Protein AF-A0A8J5H9A6-F1 (afdb_monomer)

InterPro domains:
  IPR001623 DnaJ domain [PF00226] (252-278)
  IPR001623 DnaJ domain [PR00625] (248-266)
  IPR001623 DnaJ domain [PR00625] (266-281)
  IPR001623 DnaJ domain [PR00625] (302-322)
  IPR001623 DnaJ domain [PS50076] (246-322)
  IPR001623 DnaJ domain [SM00271] (245-322)
  IPR001623 DnaJ domain [cd06257] (252-317)
  IPR011990 Tetratricopeptide-like helical domain superfamily [G3DSA:1.25.40.10] (180-254)
  IPR011990 Tetratricopeptide-like helical domain superfamily [SSF48452] (180-271)
  IPR036869 Chaperone J-domain superfamily [G3DSA:1.10.287.110] (255-323)
  IPR036869 Chaperone J-domain superfamily [SSF46565] (254-322)

Secondary structure (DSSP, 8-state):
-HHHHHHHHHHHHHHHHHHHHHHHHHHHHHHHHHHHHHHHHHHT-HHHHHHHHHHHHHHHHH-TT-HHHHHHHHHHHTTT-HHHHHHHHHHHHHHHHHHHHHTT---S--TT-HHHHHHHHHHHHHHHHHHHHHHHHTT-HHHHHHHHHHHHHHHHHHTTS----HHHHHHHHHHHHHHHHHHHHHHHHHTT-HHHHHHHHHHHHHS----HHHHHHHHHHHHHHHHHTT-HHHHHHHHHHHHHH-TT-STT--TTS-HHHHHHHHHHHHTTT--TTSSTT----TTHHHHHHHHHHHHHHHHHHHHHHHHHHHHHHH-S--------

Sequence (328 aa):
MTACSQNMMGIWMKKILTQSSDGLQKAQQVADRMSQAEELLLKRTCDGLTKVLQLISESLIISAHSEKLMAMKDEALMLQRYEEVINFSEQTMGHAEVNALSSGVNLQPNKEDNSVNLQFFLLYRWRWLLKARANFYLGRLDQAFELLKKLEQGKSIVDKDSSNSDSSTSLYASICELLRLKAAGNQAFKEERHLDAIKHYSAVLAFNIESRPFAAICLCNHAAAYQAVGQITDAIADCSVAIALDATYPKGIESSSSVADIKKAYRKAALRHHPDKAVQILVRSENLDKLRREVAEEVHRDADRLLKMIGEAYSVLLGPSRNKPTKL

Radius of gyration: 28.79 Å; Cα contacts (8 Å, |Δi|>4): 271; chains: 1; bounding box: 78×65×101 Å

Solvent-accessible surface area (backbone atoms only — not comparable to full-atom values): 18142 Å² total; per-residue (Å²): 122,66,72,63,54,52,54,53,50,52,54,50,52,54,50,50,54,52,51,53,51,54,51,50,52,51,51,51,55,37,51,55,39,49,56,54,34,54,59,36,58,75,65,71,40,75,76,42,46,60,53,32,52,48,45,43,53,61,35,35,73,77,44,76,81,42,64,69,55,53,50,53,44,40,61,57,29,63,74,83,39,38,71,56,33,43,54,50,42,53,53,53,49,54,52,51,54,53,54,34,49,74,69,72,40,76,68,71,82,54,99,82,45,69,66,52,43,47,55,44,46,65,71,45,47,64,50,42,52,49,40,18,54,29,26,33,55,68,36,39,49,71,63,15,48,58,38,44,52,55,51,57,63,52,42,76,80,65,72,85,79,78,96,83,59,60,71,64,54,52,50,45,55,50,51,52,50,45,52,50,29,48,50,52,13,42,51,26,44,62,70,69,37,30,70,57,14,36,53,25,31,52,52,37,67,68,51,82,65,83,23,38,43,39,50,20,52,43,27,22,46,29,17,29,27,29,44,75,74,68,39,54,69,61,17,51,51,31,33,52,52,16,43,75,51,29,78,76,64,64,78,84,68,60,96,84,61,54,74,66,60,59,53,56,57,48,58,64,55,49,74,74,72,63,79,71,82,68,72,81,75,82,79,88,61,91,80,48,60,60,57,48,45,52,49,48,50,46,53,49,53,48,52,54,51,45,55,49,38,32,53,52,30,45,52,65,50,62,48,101,73,79,92,77,80,89,77,129

pLDDT: mean 71.29, std 17.26, range [33.28, 97.5]

Foldseek 3Di:
DVVVVVVVVVVVVVVVVVVVVVLVVLVVLLVVLLVQLVVLLVVLDPVSLVVSLVSLVVSCVSVVLDPSSLLSNLSSCLSPNLVVLLVSLVVNLVVVCVVCVVVVHNLDDDPPDLPSLLVNLVSSVSSLQSNLSSCLQVLVLVSSLVSLVVNVVSVVSVPPDDDPCPPSVVVNVLSVLLVVLCVQLLVCVLVVVLVSNLVSLVVNLVSPRPRLQNNLLSLLLNLLSCVSVVNNVSSLVSNVSSCVSPVCPLPPPDPPDDPVVVVVVLVVVCVVDPPPVPVPPDDDDPPVVVVCVVVVVVVVVSVSSSVSSNVVSSDVSNDPDDDDDDDD

Structure (mmCIF, N/CA/C/O backbone):
data_AF-A0A8J5H9A6-F1
#
_entry.id   AF-A0A8J5H9A6-F1
#
loop_
_atom_site.group_PDB
_atom_site.id
_atom_site.type_symbol
_atom_site.label_atom_id
_atom_site.label_alt_id
_atom_site.label_comp_id
_atom_site.label_asym_id
_atom_site.label_entity_id
_atom_site.label_seq_id
_atom_site.pdbx_PDB_ins_code
_atom_site.Cartn_x
_atom_site.Cartn_y
_atom_site.Cartn_z
_atom_site.occupancy
_atom_site.B_iso_or_equiv
_atom_site.auth_seq_id
_atom_site.auth_comp_id
_atom_site.auth_asym_id
_atom_site.auth_atom_id
_atom_site.pdbx_PDB_model_num
ATOM 1 N N . MET A 1 1 ? 51.436 -1.942 -52.657 1.00 52.06 1 MET A N 1
ATOM 2 C CA . MET A 1 1 ? 50.734 -1.627 -51.387 1.00 52.06 1 MET A CA 1
ATOM 3 C C . MET A 1 1 ? 49.249 -1.280 -51.567 1.00 52.06 1 MET A C 1
ATOM 5 O O . MET A 1 1 ? 48.498 -1.437 -50.618 1.00 52.06 1 MET A O 1
ATOM 9 N N . THR A 1 2 ? 48.790 -0.892 -52.761 1.00 56.97 2 THR A N 1
ATOM 10 C CA . THR A 1 2 ? 47.407 -0.445 -53.041 1.00 56.97 2 THR A CA 1
ATOM 11 C C . THR A 1 2 ? 46.353 -1.563 -53.122 1.00 56.97 2 THR A C 1
ATOM 13 O O . THR A 1 2 ? 45.240 -1.384 -52.642 1.00 56.97 2 THR A O 1
ATOM 16 N N . ALA A 1 3 ? 46.693 -2.749 -53.641 1.00 54.53 3 ALA A N 1
ATOM 17 C CA . ALA A 1 3 ? 45.738 -3.865 -53.753 1.00 54.53 3 ALA A CA 1
ATOM 18 C C . ALA A 1 3 ? 45.345 -4.486 -52.392 1.00 54.53 3 ALA A C 1
ATOM 20 O O . ALA A 1 3 ? 44.210 -4.917 -52.199 1.00 54.53 3 ALA A O 1
ATOM 21 N N . CYS A 1 4 ? 46.266 -4.491 -51.420 1.00 53.22 4 CYS A N 1
ATOM 22 C CA . CYS A 1 4 ? 46.003 -4.996 -50.069 1.00 53.22 4 CYS A CA 1
ATOM 23 C C . CYS A 1 4 ? 45.068 -4.053 -49.285 1.00 53.22 4 CYS A C 1
ATOM 25 O O . CYS A 1 4 ? 44.155 -4.519 -48.605 1.00 53.22 4 CYS A O 1
ATOM 27 N N . SER A 1 5 ? 45.220 -2.729 -49.445 1.00 54.75 5 SER A N 1
ATOM 28 C CA . SER A 1 5 ? 44.338 -1.756 -48.784 1.00 54.75 5 SER A CA 1
ATOM 29 C C . SER A 1 5 ? 42.933 -1.720 -49.397 1.00 54.75 5 SER A C 1
ATOM 31 O O . SER A 1 5 ? 41.964 -1.567 -48.660 1.00 54.75 5 SER A O 1
ATOM 33 N N . GLN A 1 6 ? 42.792 -1.924 -50.714 1.00 57.66 6 GLN A N 1
ATOM 34 C CA . GLN A 1 6 ? 41.484 -2.023 -51.380 1.00 57.66 6 GLN A CA 1
ATOM 35 C C . GLN A 1 6 ? 40.699 -3.273 -50.952 1.00 57.66 6 GLN A C 1
ATOM 37 O O . GLN A 1 6 ? 39.501 -3.183 -50.688 1.00 57.66 6 GLN A O 1
ATOM 42 N N . ASN A 1 7 ? 41.369 -4.422 -50.804 1.00 65.62 7 ASN A N 1
ATOM 43 C CA . ASN A 1 7 ? 40.734 -5.652 -50.320 1.00 65.62 7 ASN A CA 1
ATOM 44 C C . ASN A 1 7 ? 40.297 -5.524 -48.845 1.00 65.62 7 ASN A C 1
ATOM 46 O O . ASN A 1 7 ? 39.184 -5.892 -48.474 1.00 65.62 7 ASN A O 1
ATOM 50 N N . MET A 1 8 ? 41.138 -4.906 -48.009 1.00 63.09 8 MET A N 1
ATOM 51 C CA . MET A 1 8 ? 40.823 -4.650 -46.601 1.00 63.09 8 MET A CA 1
ATOM 52 C C . MET A 1 8 ? 39.640 -3.678 -46.442 1.00 63.09 8 MET A C 1
ATOM 54 O O . MET A 1 8 ? 38.767 -3.913 -45.608 1.00 63.09 8 MET A O 1
ATOM 58 N N . MET A 1 9 ? 39.554 -2.646 -47.289 1.00 73.44 9 MET A N 1
ATOM 59 C CA . MET A 1 9 ? 38.443 -1.687 -47.315 1.00 73.44 9 MET A CA 1
ATOM 60 C C . MET A 1 9 ? 37.125 -2.331 -47.789 1.00 73.44 9 MET A C 1
ATOM 62 O O . MET A 1 9 ? 36.077 -2.074 -47.199 1.00 73.44 9 MET A O 1
ATOM 66 N N . GLY A 1 10 ? 37.171 -3.235 -48.777 1.00 75.50 10 GLY A N 1
ATOM 67 C CA . GLY A 1 10 ? 36.005 -4.006 -49.231 1.00 75.50 10 GLY A CA 1
ATOM 68 C C . GLY A 1 10 ? 35.456 -4.974 -48.173 1.00 75.50 10 GLY A C 1
ATOM 69 O O . GLY A 1 10 ? 34.241 -5.067 -47.983 1.00 75.50 10 GLY A O 1
ATOM 70 N N . ILE A 1 11 ? 36.336 -5.645 -47.420 1.00 79.31 11 ILE A N 1
ATOM 71 C CA . ILE A 1 11 ? 35.948 -6.490 -46.276 1.00 79.31 11 ILE A CA 1
ATOM 72 C C . ILE A 1 11 ? 35.304 -5.641 -45.171 1.00 79.31 11 ILE A C 1
ATOM 74 O O . ILE A 1 11 ? 34.284 -6.034 -44.600 1.00 79.31 11 ILE A O 1
ATOM 78 N N . TRP A 1 12 ? 35.863 -4.460 -44.894 1.00 76.19 12 TRP A N 1
ATOM 79 C CA . TRP A 1 12 ? 35.334 -3.533 -43.893 1.00 76.19 12 TRP A CA 1
ATOM 80 C C . TRP A 1 12 ? 33.946 -3.003 -44.274 1.00 76.19 12 TRP A C 1
ATOM 82 O O . TRP A 1 12 ? 33.028 -3.058 -43.460 1.00 76.19 12 TRP A O 1
ATOM 92 N N . MET A 1 13 ? 33.752 -2.589 -45.531 1.00 77.81 13 MET A N 1
ATOM 93 C CA . MET A 1 13 ? 32.444 -2.164 -46.047 1.00 77.81 13 MET A CA 1
ATOM 94 C C . MET A 1 13 ? 31.399 -3.279 -45.977 1.00 77.81 13 MET A C 1
ATOM 96 O O . MET A 1 13 ? 30.278 -3.036 -45.535 1.00 77.81 13 MET A O 1
ATOM 100 N N . LYS A 1 14 ? 31.757 -4.517 -46.344 1.00 78.50 14 LYS A N 1
ATOM 101 C CA . LYS A 1 14 ? 30.840 -5.663 -46.241 1.00 78.50 14 LYS A CA 1
ATOM 102 C C . LYS A 1 14 ? 30.455 -5.953 -44.785 1.00 78.50 14 LYS A C 1
ATOM 104 O O . LYS A 1 14 ? 29.295 -6.259 -44.504 1.00 78.50 14 LYS A O 1
ATOM 109 N N . LYS A 1 15 ? 31.402 -5.815 -43.850 1.00 82.38 15 LYS A N 1
ATOM 110 C CA . LYS A 1 15 ? 31.157 -5.962 -42.408 1.00 82.38 15 LYS A CA 1
ATOM 111 C C . LYS A 1 15 ? 30.220 -4.875 -41.879 1.00 82.38 15 LYS A C 1
ATOM 113 O O . LYS A 1 15 ? 29.266 -5.221 -41.190 1.00 82.38 15 LYS A O 1
ATOM 118 N N . ILE A 1 16 ? 30.435 -3.612 -42.255 1.00 76.62 16 ILE A N 1
ATOM 119 C CA . ILE A 1 16 ? 29.537 -2.502 -41.902 1.00 76.62 16 ILE A CA 1
ATOM 120 C C . ILE A 1 16 ? 28.130 -2.767 -42.434 1.00 76.62 16 ILE A C 1
ATOM 122 O O . ILE A 1 16 ? 27.181 -2.718 -41.665 1.00 76.62 16 ILE A O 1
ATOM 126 N N . LEU A 1 17 ? 27.986 -3.114 -43.717 1.00 76.50 17 LEU A N 1
ATOM 127 C CA . LEU A 1 17 ? 26.675 -3.337 -44.334 1.00 76.50 17 LEU A CA 1
ATOM 128 C C . LEU A 1 17 ? 25.895 -4.460 -43.631 1.00 76.50 17 LEU A C 1
ATOM 130 O O . LEU A 1 17 ? 24.704 -4.329 -43.360 1.00 76.50 17 LEU A O 1
ATOM 134 N N . THR A 1 18 ? 26.592 -5.546 -43.284 1.00 79.69 18 THR A N 1
ATOM 135 C CA . THR A 1 18 ? 26.003 -6.678 -42.554 1.00 79.69 18 THR A CA 1
ATOM 136 C C . THR A 1 18 ? 25.593 -6.266 -41.136 1.00 79.69 18 THR A C 1
ATOM 138 O O . THR A 1 18 ? 24.497 -6.599 -40.696 1.00 79.69 18 THR A O 1
ATOM 141 N N . GLN A 1 19 ? 26.434 -5.496 -40.436 1.00 73.75 19 GLN A N 1
ATOM 142 C CA . GLN A 1 19 ? 26.132 -4.980 -39.096 1.00 73.75 19 GLN A CA 1
ATOM 143 C C . GLN A 1 19 ? 24.962 -3.986 -39.103 1.00 73.75 19 GLN A C 1
ATOM 145 O O . GLN A 1 19 ? 24.110 -4.040 -38.220 1.00 73.75 19 GLN A O 1
ATOM 150 N N . SER A 1 20 ? 24.875 -3.114 -40.110 1.00 69.25 20 SER A N 1
ATOM 151 C CA . SER A 1 20 ? 23.758 -2.182 -40.280 1.00 69.25 20 SER A CA 1
ATOM 152 C C . SER A 1 20 ? 22.447 -2.908 -40.589 1.00 69.25 20 SER A C 1
ATOM 154 O O . SER A 1 20 ? 21.413 -2.546 -40.034 1.00 69.25 20 SER A O 1
ATOM 156 N N . SER A 1 21 ? 22.482 -3.956 -41.419 1.00 82.81 21 SER A N 1
ATOM 157 C CA . SER A 1 21 ? 21.306 -4.784 -41.719 1.00 82.81 21 SER A CA 1
ATOM 158 C C . SER A 1 21 ? 20.801 -5.544 -40.487 1.00 82.81 21 SER A C 1
ATOM 160 O O . SER A 1 21 ? 19.598 -5.563 -40.237 1.00 82.81 21 SER A O 1
ATOM 162 N N . ASP A 1 22 ? 21.703 -6.140 -39.699 1.00 85.12 22 ASP A N 1
ATOM 163 C CA . ASP A 1 22 ? 21.363 -6.825 -38.441 1.00 85.12 22 ASP A CA 1
ATOM 164 C C . ASP A 1 22 ? 20.798 -5.842 -37.399 1.00 85.12 22 ASP A C 1
ATOM 166 O O . ASP A 1 22 ? 19.778 -6.112 -36.762 1.00 85.12 22 ASP A O 1
ATOM 170 N N . GLY A 1 23 ? 21.406 -4.658 -37.274 1.00 84.06 23 GLY A N 1
ATOM 171 C CA . GLY A 1 23 ? 20.915 -3.592 -36.399 1.00 84.06 23 GLY A CA 1
ATOM 172 C 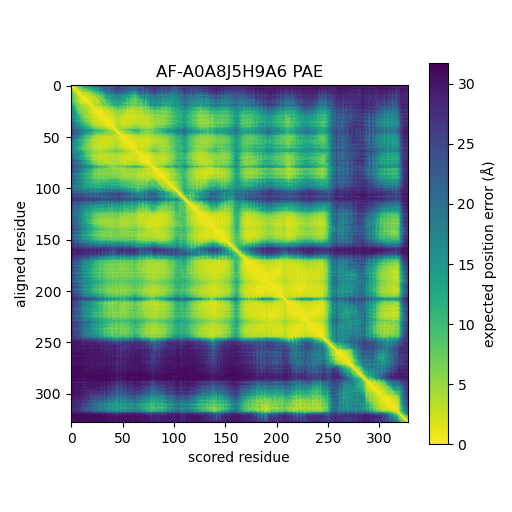C . GLY A 1 23 ? 19.509 -3.114 -36.771 1.00 84.06 23 GLY A C 1
ATOM 173 O O . GLY A 1 23 ? 18.656 -2.977 -35.893 1.00 84.06 23 GLY A O 1
ATOM 174 N N . LEU A 1 24 ? 19.238 -2.920 -38.067 1.00 85.31 24 LEU A N 1
ATOM 175 C CA . LEU A 1 24 ? 17.918 -2.518 -38.560 1.00 85.31 24 LEU A CA 1
ATOM 176 C C . LEU A 1 24 ? 16.859 -3.595 -38.293 1.00 85.31 24 LEU A C 1
ATOM 178 O O . LEU A 1 24 ? 15.769 -3.281 -37.818 1.00 85.31 24 LEU A O 1
ATOM 182 N N . GLN A 1 25 ? 17.188 -4.866 -38.539 1.00 87.75 25 GLN A N 1
ATOM 183 C CA . GLN A 1 25 ? 16.278 -5.982 -38.280 1.00 87.75 25 GLN A CA 1
ATOM 184 C C . GLN A 1 25 ? 15.921 -6.083 -36.791 1.00 87.75 25 GLN A C 1
ATOM 186 O O . GLN A 1 25 ? 14.752 -6.247 -36.445 1.00 87.75 25 GLN A O 1
ATOM 191 N N . LYS A 1 26 ? 16.908 -5.932 -35.900 1.00 87.12 26 LYS A N 1
ATOM 192 C CA . LYS A 1 26 ? 16.697 -5.908 -34.445 1.00 87.12 26 LYS A CA 1
ATOM 193 C C . LYS A 1 26 ? 15.823 -4.735 -34.004 1.00 87.12 26 LYS A C 1
ATOM 195 O O . LYS A 1 26 ? 14.933 -4.928 -33.178 1.00 87.12 26 LYS A O 1
ATOM 200 N N . ALA A 1 27 ? 16.037 -3.546 -34.566 1.00 86.00 27 ALA A N 1
ATOM 201 C CA . ALA A 1 27 ? 15.219 -2.371 -34.271 1.00 86.00 27 ALA A CA 1
ATOM 202 C C . ALA A 1 27 ? 13.754 -2.569 -34.697 1.00 86.00 27 ALA A C 1
ATOM 204 O O . ALA A 1 27 ? 12.851 -2.296 -33.906 1.00 86.00 27 ALA A O 1
ATOM 205 N N . GLN A 1 28 ? 13.518 -3.117 -35.894 1.00 88.75 28 GLN A N 1
ATOM 206 C CA . GLN A 1 28 ? 12.169 -3.447 -36.364 1.00 88.75 28 GLN A CA 1
ATOM 207 C C . GLN A 1 28 ? 11.496 -4.475 -35.448 1.00 88.75 28 GLN A C 1
ATOM 209 O O . GLN A 1 28 ? 10.358 -4.293 -35.028 1.00 88.75 28 GLN A O 1
ATOM 214 N N . GLN A 1 29 ? 12.235 -5.516 -35.058 1.00 89.56 29 GLN A N 1
ATOM 215 C CA . GLN A 1 29 ? 11.729 -6.552 -34.164 1.00 89.56 29 GLN A CA 1
ATOM 216 C C . GLN A 1 29 ? 11.322 -5.994 -32.791 1.00 89.56 29 GLN A C 1
ATOM 218 O O . GLN A 1 29 ? 10.357 -6.464 -32.191 1.00 89.56 29 GLN A O 1
ATOM 223 N N . VAL A 1 30 ? 12.062 -5.014 -32.263 1.00 90.81 30 VAL A N 1
ATOM 224 C CA . VAL A 1 30 ? 11.696 -4.314 -31.024 1.00 90.81 30 VAL A CA 1
ATOM 225 C C . VAL A 1 30 ? 10.431 -3.481 -31.231 1.00 90.81 30 VAL A C 1
ATOM 227 O O . VAL A 1 30 ? 9.522 -3.574 -30.411 1.00 90.81 30 VAL A O 1
ATOM 230 N N . ALA A 1 31 ? 10.331 -2.725 -32.327 1.00 88.31 31 ALA A N 1
ATOM 231 C CA . ALA A 1 31 ? 9.154 -1.908 -32.625 1.00 88.31 31 ALA A CA 1
ATOM 232 C C . ALA A 1 31 ? 7.869 -2.751 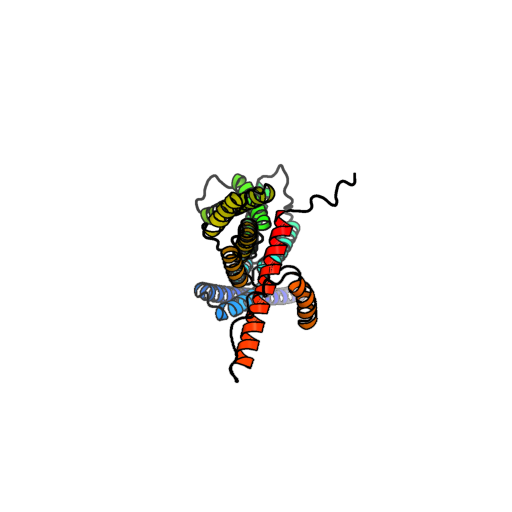-32.724 1.00 88.31 31 ALA A C 1
ATOM 234 O O . ALA A 1 31 ? 6.870 -2.423 -32.084 1.00 88.31 31 ALA A O 1
ATOM 235 N N . ASP A 1 32 ? 7.919 -3.884 -33.427 1.00 89.25 32 ASP A N 1
ATOM 236 C CA . ASP A 1 32 ? 6.769 -4.782 -33.580 1.00 89.25 32 ASP A CA 1
ATOM 237 C C . ASP A 1 32 ? 6.318 -5.358 -32.227 1.00 89.25 32 ASP A C 1
ATOM 239 O O . ASP A 1 32 ? 5.123 -5.404 -31.920 1.00 89.25 32 ASP A O 1
ATOM 243 N N . ARG A 1 33 ? 7.275 -5.759 -31.374 1.00 89.88 33 ARG A N 1
ATOM 244 C CA . ARG A 1 33 ? 6.983 -6.227 -30.009 1.00 89.88 33 ARG A CA 1
ATOM 245 C C . ARG A 1 33 ? 6.379 -5.126 -29.140 1.00 89.88 33 ARG A C 1
ATOM 247 O O . ARG A 1 33 ? 5.484 -5.417 -28.349 1.00 89.88 33 ARG A O 1
ATOM 254 N N . MET A 1 34 ? 6.844 -3.883 -29.278 1.00 87.81 34 MET A N 1
ATOM 255 C CA . MET A 1 34 ? 6.294 -2.735 -28.549 1.00 87.81 34 MET A CA 1
ATOM 256 C C . MET A 1 34 ? 4.832 -2.489 -28.922 1.00 87.81 34 MET A C 1
ATOM 258 O O . MET A 1 34 ? 4.002 -2.354 -28.028 1.00 87.81 34 MET A O 1
ATOM 262 N N . SER A 1 35 ? 4.497 -2.504 -30.215 1.00 88.50 35 SER A N 1
ATOM 263 C CA . SER A 1 35 ? 3.111 -2.344 -30.672 1.00 88.50 35 SER A CA 1
ATOM 264 C C . SER A 1 35 ? 2.198 -3.464 -30.163 1.00 88.50 35 SER A C 1
ATOM 266 O O . SER A 1 35 ? 1.087 -3.197 -29.709 1.00 88.50 35 SER A O 1
ATOM 268 N N . GLN A 1 36 ? 2.676 -4.713 -30.160 1.00 87.81 36 GLN A N 1
ATOM 269 C CA . GLN A 1 36 ? 1.924 -5.839 -29.591 1.00 87.81 36 GLN A CA 1
ATOM 270 C C . GLN A 1 36 ? 1.710 -5.694 -28.078 1.00 87.81 36 GLN A C 1
ATOM 272 O O . GLN A 1 36 ? 0.634 -6.010 -27.570 1.00 87.81 36 GLN A O 1
ATOM 277 N N . ALA A 1 37 ? 2.726 -5.227 -27.346 1.00 86.81 37 ALA A N 1
ATOM 278 C CA . ALA A 1 37 ? 2.620 -4.994 -25.910 1.00 86.81 37 ALA A CA 1
ATOM 279 C C . ALA A 1 37 ? 1.593 -3.895 -25.589 1.00 86.81 37 ALA A C 1
ATOM 281 O O . ALA A 1 37 ? 0.779 -4.072 -24.686 1.00 86.81 37 ALA A O 1
ATOM 282 N N . GLU A 1 38 ? 1.584 -2.804 -26.356 1.00 86.31 38 GLU A N 1
ATOM 283 C CA . GLU A 1 38 ? 0.641 -1.689 -26.203 1.00 86.31 38 GLU A CA 1
ATOM 284 C C . GLU A 1 38 ? -0.816 -2.136 -26.422 1.00 86.31 38 GLU A C 1
ATOM 286 O O . GLU A 1 38 ? -1.691 -1.844 -25.605 1.00 86.31 38 GLU A O 1
ATOM 291 N N . GLU A 1 39 ? -1.075 -2.949 -27.451 1.00 86.31 39 GLU A N 1
ATOM 292 C CA . GLU A 1 39 ? -2.409 -3.510 -27.702 1.00 86.31 39 GLU A CA 1
ATOM 293 C C . GLU A 1 39 ? -2.888 -4.421 -26.557 1.00 86.31 39 GLU A C 1
ATOM 295 O O . GLU A 1 39 ? -4.058 -4.402 -26.165 1.00 86.31 39 GLU A O 1
ATOM 300 N N . LEU A 1 40 ? -1.987 -5.228 -25.992 1.00 84.06 40 LEU A N 1
ATOM 301 C CA . LEU A 1 40 ? -2.305 -6.109 -24.869 1.00 84.06 40 LEU A CA 1
ATOM 302 C C . LEU A 1 40 ? -2.527 -5.331 -23.564 1.00 84.06 40 LEU A C 1
ATOM 304 O O . LEU A 1 40 ? -3.411 -5.697 -22.785 1.00 84.06 40 LEU A O 1
ATOM 308 N N . LEU A 1 41 ? -1.782 -4.245 -23.339 1.00 81.62 41 LEU A N 1
ATOM 309 C CA . LEU A 1 41 ? -1.966 -3.355 -22.188 1.00 81.62 41 LEU A CA 1
ATOM 310 C C . LEU A 1 41 ? -3.340 -2.677 -22.200 1.00 81.62 41 LEU A C 1
ATOM 312 O O . LEU A 1 41 ? -3.962 -2.549 -21.144 1.00 81.62 41 LEU A O 1
ATOM 316 N N . LEU A 1 42 ? -3.865 -2.327 -23.380 1.00 82.25 42 LEU A N 1
ATOM 317 C CA . LEU A 1 42 ? -5.226 -1.795 -23.523 1.00 82.25 42 LEU A CA 1
ATOM 318 C C . LEU A 1 42 ? -6.301 -2.804 -23.093 1.00 82.25 42 LEU A C 1
ATOM 320 O O . LEU A 1 42 ? -7.322 -2.414 -22.528 1.00 82.25 42 LEU A O 1
ATOM 324 N N . LYS A 1 43 ? -6.068 -4.103 -23.314 1.00 80.31 43 LYS A N 1
ATOM 325 C CA . LYS A 1 43 ? -7.026 -5.171 -22.978 1.00 80.31 43 LYS A CA 1
ATOM 326 C C . LYS A 1 43 ? -7.068 -5.502 -21.480 1.00 80.31 43 LYS A C 1
ATOM 328 O O . LYS A 1 43 ? -8.042 -6.099 -21.033 1.00 80.31 43 LYS A O 1
ATOM 333 N N . ARG A 1 44 ? -6.041 -5.124 -20.701 1.00 74.12 44 ARG A N 1
ATOM 334 C CA . ARG A 1 44 ? -5.939 -5.296 -19.228 1.00 74.12 44 ARG A CA 1
ATOM 335 C C . ARG A 1 44 ? -6.270 -6.702 -18.689 1.00 74.12 44 ARG A C 1
ATOM 337 O O . ARG A 1 44 ? -6.695 -6.854 -17.548 1.00 74.12 44 ARG A O 1
ATOM 344 N N . THR A 1 45 ? -6.053 -7.747 -19.484 1.00 76.25 45 THR A N 1
ATOM 345 C CA . THR A 1 45 ? -6.264 -9.147 -19.073 1.00 76.25 45 THR A CA 1
ATOM 346 C C . THR A 1 45 ? -5.044 -9.712 -18.338 1.00 76.25 45 THR A C 1
ATOM 348 O O . THR A 1 45 ? -3.919 -9.462 -18.773 1.00 76.25 45 THR A O 1
ATOM 351 N N . CYS A 1 46 ? -5.242 -10.550 -17.312 1.00 66.81 46 CYS A N 1
ATOM 352 C CA . CYS A 1 46 ? -4.145 -11.186 -16.561 1.00 66.81 46 CYS A CA 1
ATOM 353 C C . CYS A 1 46 ? -3.229 -12.062 -17.438 1.00 66.81 46 CYS A C 1
ATOM 355 O O . CYS A 1 46 ? -2.009 -11.947 -17.347 1.00 66.81 46 CYS A O 1
ATOM 357 N N . ASP A 1 47 ? -3.788 -12.870 -18.344 1.00 72.62 47 ASP A N 1
ATOM 358 C CA . ASP A 1 47 ? -2.995 -13.717 -19.255 1.00 72.62 47 ASP A CA 1
ATOM 359 C C . ASP A 1 47 ? -2.180 -12.880 -20.250 1.00 72.62 47 ASP A C 1
ATOM 361 O O . ASP A 1 47 ? -1.026 -13.185 -20.566 1.00 72.62 47 ASP A O 1
ATOM 365 N N . GLY A 1 48 ? -2.760 -11.762 -20.696 1.00 77.38 48 GLY A N 1
ATOM 366 C CA . GLY A 1 48 ? -2.072 -10.772 -21.518 1.00 77.38 48 GLY A CA 1
ATOM 367 C C . GLY A 1 48 ? -0.892 -10.126 -20.792 1.00 77.38 48 GLY A C 1
ATOM 368 O O . GLY A 1 48 ? 0.121 -9.848 -21.427 1.00 77.38 48 GLY A O 1
ATOM 369 N N . LEU A 1 49 ? -0.970 -9.950 -19.470 1.00 78.56 49 LEU A N 1
ATOM 370 C CA . LEU A 1 49 ? 0.060 -9.263 -18.695 1.00 78.56 49 LEU A CA 1
ATOM 371 C C . LEU A 1 49 ? 1.387 -10.026 -18.655 1.00 78.56 49 LEU A C 1
ATOM 373 O O . LEU A 1 49 ? 2.452 -9.443 -18.857 1.00 78.56 49 LEU A O 1
ATOM 377 N N . THR A 1 50 ? 1.337 -11.341 -18.448 1.00 83.81 50 THR A N 1
ATOM 378 C CA . THR A 1 50 ? 2.539 -12.187 -18.463 1.00 83.81 50 THR A CA 1
ATOM 379 C C . THR A 1 50 ? 3.220 -12.135 -19.829 1.00 83.81 50 THR A C 1
ATOM 381 O O . THR A 1 50 ? 4.440 -11.986 -19.919 1.00 83.81 50 THR A O 1
ATOM 384 N N . LYS A 1 51 ? 2.419 -12.165 -20.901 1.00 85.31 51 LYS A N 1
ATOM 385 C CA . LYS A 1 51 ? 2.905 -12.056 -22.278 1.00 85.31 51 LYS A CA 1
ATOM 386 C C . LYS A 1 51 ? 3.520 -10.683 -22.566 1.00 85.31 51 LYS A C 1
ATOM 388 O O . LYS A 1 51 ? 4.584 -10.618 -23.173 1.00 85.31 51 LYS A O 1
ATOM 393 N N . VAL A 1 52 ? 2.905 -9.599 -22.090 1.00 86.62 52 VAL A N 1
ATOM 394 C CA . VAL A 1 52 ? 3.450 -8.232 -22.181 1.00 86.62 52 VAL A CA 1
ATOM 395 C C . VAL A 1 52 ? 4.814 -8.144 -21.500 1.00 86.62 52 VAL A C 1
ATOM 397 O O . VAL A 1 52 ? 5.777 -7.682 -22.107 1.00 86.62 52 VAL A O 1
ATOM 400 N N . LEU A 1 53 ? 4.929 -8.635 -20.263 1.00 86.81 53 LEU A N 1
ATOM 401 C CA . LEU A 1 53 ? 6.187 -8.593 -19.514 1.00 86.81 53 LEU A CA 1
ATOM 402 C C . LEU A 1 53 ? 7.296 -9.400 -20.194 1.00 86.81 53 LEU A C 1
ATOM 404 O O . LEU A 1 53 ? 8.456 -8.972 -20.177 1.00 86.81 53 LEU A O 1
ATOM 408 N N . GLN A 1 54 ? 6.951 -10.532 -20.813 1.00 88.88 54 GLN A N 1
ATOM 409 C CA . GLN A 1 54 ? 7.885 -11.320 -21.611 1.00 88.88 54 GLN A CA 1
ATOM 410 C C . GLN A 1 54 ? 8.351 -10.546 -22.851 1.00 88.88 54 GLN A C 1
ATOM 412 O O . GLN A 1 54 ? 9.554 -10.356 -23.024 1.00 88.88 54 GLN A O 1
ATOM 417 N N . LEU A 1 55 ? 7.419 -10.037 -23.667 1.00 88.69 55 LEU A N 1
ATOM 418 C CA . LEU A 1 55 ? 7.730 -9.274 -24.883 1.00 88.69 55 LEU A CA 1
ATOM 419 C C . LEU A 1 55 ? 8.618 -8.060 -24.585 1.00 88.69 55 LEU A C 1
ATOM 421 O O . LEU A 1 55 ? 9.584 -7.797 -25.307 1.00 88.69 55 LEU A O 1
ATOM 425 N N . ILE A 1 56 ? 8.325 -7.337 -23.502 1.00 88.94 56 ILE A N 1
ATOM 426 C CA . ILE A 1 56 ? 9.115 -6.177 -23.088 1.00 88.94 56 ILE A CA 1
ATOM 427 C C . ILE A 1 56 ? 10.496 -6.605 -22.581 1.00 88.94 56 ILE A C 1
ATOM 429 O O . ILE A 1 56 ? 11.489 -5.972 -22.929 1.00 88.94 56 ILE A O 1
ATOM 433 N N . SER A 1 57 ? 10.596 -7.688 -21.804 1.00 87.94 57 SER A N 1
ATOM 434 C CA . SER A 1 57 ? 11.891 -8.161 -21.293 1.00 87.94 57 SER A CA 1
ATOM 435 C C . SER A 1 57 ? 12.806 -8.651 -22.419 1.00 87.94 57 SER A C 1
ATOM 437 O O . SER A 1 57 ? 13.982 -8.301 -22.429 1.00 87.94 57 SER A O 1
ATOM 439 N N . GLU A 1 58 ? 12.272 -9.367 -23.413 1.00 89.31 58 GLU A N 1
ATOM 440 C CA . GLU A 1 58 ? 13.011 -9.740 -24.629 1.00 89.31 58 GLU A CA 1
ATOM 441 C C . GLU A 1 58 ? 13.459 -8.507 -25.428 1.00 89.31 58 GLU A C 1
ATOM 443 O O . GLU A 1 58 ? 14.579 -8.457 -25.937 1.00 89.31 58 GLU A O 1
ATOM 448 N N . SER A 1 59 ? 12.611 -7.479 -25.502 1.00 90.25 59 SER A N 1
ATOM 449 C CA . SER A 1 59 ? 12.935 -6.224 -26.189 1.00 90.25 59 SER A CA 1
ATOM 450 C C . SER A 1 59 ? 14.022 -5.424 -25.464 1.00 90.25 59 SER A C 1
ATOM 452 O O . SER A 1 59 ? 14.879 -4.829 -26.114 1.00 90.25 59 SER A O 1
ATOM 454 N N . LEU A 1 60 ? 14.037 -5.444 -24.127 1.00 87.12 60 LEU A N 1
ATOM 455 C CA . LEU A 1 60 ? 15.067 -4.800 -23.304 1.00 87.12 60 LEU A CA 1
ATOM 456 C C . LEU A 1 60 ? 16.434 -5.492 -23.413 1.00 87.12 60 LEU A C 1
ATOM 458 O O . LEU A 1 60 ? 17.448 -4.828 -23.240 1.00 87.12 60 LEU A O 1
ATOM 462 N N . ILE A 1 61 ? 16.499 -6.783 -23.758 1.00 88.19 61 ILE A N 1
ATOM 463 C CA . ILE A 1 61 ? 17.784 -7.445 -24.068 1.00 88.19 61 ILE A CA 1
ATOM 464 C C . ILE A 1 61 ? 18.424 -6.817 -25.317 1.00 88.19 61 ILE A C 1
ATOM 466 O O . ILE A 1 61 ? 19.643 -6.683 -25.393 1.00 88.19 61 ILE A O 1
ATOM 470 N N . ILE A 1 62 ? 17.603 -6.412 -26.291 1.00 86.06 62 ILE A N 1
ATOM 471 C CA . ILE A 1 62 ? 18.057 -5.787 -27.540 1.00 86.06 62 ILE A CA 1
ATOM 472 C C . ILE A 1 62 ? 18.306 -4.284 -27.343 1.00 86.06 62 ILE A C 1
ATOM 474 O O . ILE A 1 62 ? 19.277 -3.743 -27.866 1.00 86.06 62 ILE A O 1
ATOM 478 N N . SER A 1 63 ? 17.434 -3.603 -26.594 1.00 84.38 63 SER A N 1
ATOM 479 C CA . SER A 1 63 ? 17.484 -2.158 -26.353 1.00 84.38 63 SER A CA 1
ATOM 480 C C . SER A 1 63 ? 17.405 -1.843 -24.855 1.00 84.38 63 SER A C 1
ATOM 482 O O . SER A 1 63 ? 16.389 -1.373 -24.341 1.00 84.38 63 SER A O 1
ATOM 484 N N . ALA A 1 64 ? 18.507 -2.102 -24.148 1.00 81.38 64 ALA A N 1
ATOM 485 C CA . ALA A 1 64 ? 18.580 -2.029 -22.684 1.00 81.38 64 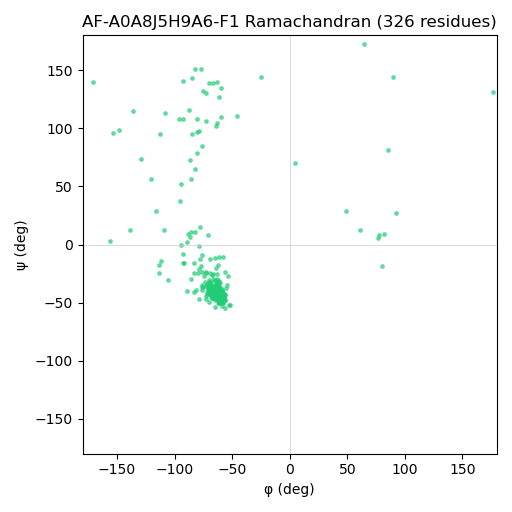ALA A CA 1
ATOM 486 C C . ALA A 1 64 ? 18.355 -0.627 -22.094 1.00 81.38 64 ALA A C 1
ATOM 488 O O . ALA A 1 64 ? 18.024 -0.499 -20.918 1.00 81.38 64 ALA A O 1
ATOM 489 N N . HIS A 1 65 ? 18.521 0.423 -22.900 1.00 78.75 65 HIS A N 1
ATOM 490 C CA . HIS A 1 65 ? 18.419 1.820 -22.466 1.00 78.75 65 HIS A CA 1
ATOM 491 C C . HIS A 1 65 ? 17.169 2.533 -23.001 1.00 78.75 65 HIS A C 1
ATOM 493 O O . HIS A 1 65 ? 17.074 3.754 -22.933 1.00 78.75 65 HIS A O 1
ATOM 499 N N . SER A 1 66 ? 16.203 1.795 -23.556 1.00 82.81 66 SER A N 1
ATOM 500 C CA . SER A 1 66 ? 14.961 2.389 -24.055 1.00 82.81 66 SER A CA 1
ATOM 501 C C . SER A 1 66 ? 14.050 2.817 -22.901 1.00 82.81 66 SER A C 1
ATOM 503 O O . SER A 1 66 ? 13.398 1.985 -22.268 1.00 82.81 66 SER A O 1
ATOM 505 N N . GLU A 1 67 ? 13.958 4.130 -22.659 1.00 80.12 67 GLU A N 1
ATOM 506 C CA . GLU A 1 67 ? 13.054 4.718 -21.653 1.00 80.12 67 GLU A CA 1
ATOM 507 C C . GLU A 1 67 ? 11.596 4.304 -21.883 1.00 80.12 67 GLU A C 1
ATOM 509 O O . GLU A 1 67 ? 10.886 3.988 -20.932 1.00 80.12 67 GLU A O 1
ATOM 514 N N . LYS A 1 68 ? 11.159 4.208 -23.147 1.00 82.75 68 LYS A N 1
ATOM 515 C CA . LYS A 1 68 ? 9.789 3.796 -23.477 1.00 82.75 68 LYS A CA 1
ATOM 516 C C . LYS A 1 68 ? 9.520 2.334 -23.092 1.00 82.75 68 LYS A C 1
ATOM 518 O O . LYS A 1 68 ? 8.452 2.037 -22.569 1.00 82.75 68 LYS A O 1
ATOM 523 N N . LEU A 1 69 ? 10.473 1.422 -23.321 1.00 84.81 69 LEU A N 1
ATOM 524 C CA . LEU A 1 69 ? 10.337 0.014 -22.914 1.00 84.81 69 LEU A CA 1
ATOM 525 C C . LEU A 1 69 ? 10.334 -0.142 -21.391 1.00 84.81 69 LEU A C 1
ATOM 527 O O . LEU A 1 69 ? 9.545 -0.924 -20.865 1.00 84.81 69 LEU A O 1
ATOM 531 N N . MET A 1 70 ? 11.191 0.603 -20.688 1.00 84.81 70 MET A N 1
ATOM 532 C CA . MET A 1 70 ? 11.228 0.591 -19.224 1.00 84.81 70 MET A CA 1
ATOM 533 C C . MET A 1 70 ? 9.907 1.107 -18.636 1.00 84.81 70 MET A C 1
ATOM 535 O O . MET A 1 70 ? 9.318 0.426 -17.800 1.00 84.81 70 MET A O 1
ATOM 539 N N . ALA A 1 71 ? 9.385 2.227 -19.148 1.00 82.62 71 ALA A N 1
ATOM 540 C CA . ALA A 1 71 ? 8.098 2.777 -18.722 1.00 82.62 71 ALA A CA 1
ATOM 541 C C . ALA A 1 71 ? 6.932 1.801 -18.964 1.00 82.62 71 ALA A C 1
ATOM 543 O O . ALA A 1 71 ? 6.146 1.550 -18.053 1.00 82.62 71 ALA A O 1
ATOM 544 N N . MET A 1 72 ? 6.858 1.174 -20.147 1.00 83.44 72 MET A N 1
ATOM 545 C CA . MET A 1 72 ? 5.830 0.160 -20.431 1.00 83.44 72 MET A CA 1
ATOM 546 C C . MET A 1 72 ? 5.935 -1.060 -19.507 1.00 83.44 72 MET A C 1
ATOM 548 O O . MET A 1 72 ? 4.914 -1.641 -19.135 1.00 83.44 72 MET A O 1
ATOM 552 N N . LYS A 1 73 ? 7.155 -1.466 -19.119 1.00 85.81 73 LYS A N 1
ATOM 553 C CA . LYS A 1 73 ? 7.348 -2.571 -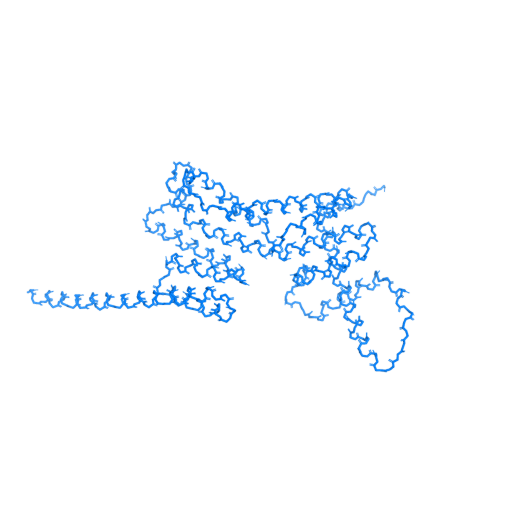18.170 1.00 85.81 73 LYS A CA 1
ATOM 554 C C . LYS A 1 73 ? 6.801 -2.216 -16.793 1.00 85.81 73 LYS A C 1
ATOM 556 O O . LYS A 1 73 ? 6.100 -3.035 -16.205 1.00 85.81 73 LYS A O 1
ATOM 561 N N . ASP A 1 74 ? 7.098 -1.022 -16.290 1.00 83.50 74 ASP A N 1
ATOM 562 C CA . ASP A 1 74 ? 6.589 -0.584 -14.990 1.00 83.50 74 ASP A CA 1
ATOM 563 C C . ASP A 1 74 ? 5.067 -0.403 -15.002 1.00 83.50 74 ASP A C 1
ATOM 565 O O . ASP A 1 74 ? 4.402 -0.824 -14.059 1.00 83.50 74 ASP A O 1
ATOM 569 N N . GLU A 1 75 ? 4.482 0.136 -16.076 1.00 81.56 75 GLU A N 1
ATOM 570 C CA . GLU A 1 75 ? 3.021 0.219 -16.225 1.00 81.56 75 GLU A CA 1
ATOM 571 C C . GLU A 1 75 ? 2.352 -1.159 -16.199 1.00 81.56 75 GLU A C 1
ATOM 573 O O . GLU A 1 75 ? 1.315 -1.337 -15.558 1.00 81.56 75 GLU A O 1
ATOM 578 N N . ALA A 1 76 ? 2.967 -2.153 -16.842 1.00 83.44 76 ALA A N 1
ATOM 579 C CA . ALA A 1 76 ? 2.521 -3.536 -16.771 1.00 83.44 76 ALA A CA 1
ATOM 580 C C . ALA A 1 76 ? 2.607 -4.071 -15.325 1.00 83.44 76 ALA A C 1
ATOM 582 O O . ALA A 1 76 ? 1.633 -4.595 -14.778 1.00 83.44 76 ALA A O 1
ATOM 583 N N . LEU A 1 77 ? 3.758 -3.910 -14.666 1.00 83.50 77 LEU A N 1
ATOM 584 C CA . LEU A 1 77 ? 3.971 -4.381 -13.293 1.00 83.50 77 LEU A CA 1
ATOM 585 C C . LEU A 1 77 ? 3.024 -3.709 -12.279 1.00 83.50 77 LEU A C 1
ATOM 587 O O . LEU A 1 77 ? 2.590 -4.363 -11.328 1.00 83.50 77 LEU A O 1
ATOM 591 N N . MET A 1 78 ? 2.628 -2.454 -12.514 1.00 81.81 78 MET A N 1
ATOM 592 C CA . MET A 1 78 ? 1.682 -1.695 -11.684 1.00 81.81 78 MET A CA 1
ATOM 593 C C . MET A 1 78 ? 0.282 -2.310 -11.581 1.00 81.81 78 MET A C 1
ATOM 595 O O . MET A 1 78 ? -0.503 -1.868 -10.744 1.00 81.81 78 MET A O 1
ATOM 599 N N . LEU A 1 79 ? -0.057 -3.317 -12.389 1.00 76.88 79 LEU A N 1
ATOM 600 C CA . LEU A 1 79 ? -1.362 -3.961 -12.294 1.00 76.88 79 LEU A CA 1
ATOM 601 C C . LEU A 1 79 ? -1.497 -4.833 -11.039 1.00 76.88 79 LEU A C 1
ATOM 603 O O . LEU A 1 79 ? -2.555 -4.774 -10.422 1.00 76.88 79 LEU A O 1
ATOM 607 N N . GLN A 1 80 ? -0.468 -5.603 -10.640 1.00 70.81 80 GLN A N 1
ATOM 608 C CA . GLN A 1 80 ? -0.511 -6.468 -9.435 1.00 70.81 80 GLN A CA 1
ATOM 609 C C . GLN A 1 80 ? 0.865 -6.817 -8.813 1.00 70.81 80 GLN A C 1
ATOM 611 O O . GLN A 1 80 ? 0.924 -7.587 -7.856 1.00 70.81 80 GLN A O 1
ATOM 616 N N . ARG A 1 81 ? 1.991 -6.296 -9.325 1.00 78.94 81 ARG A N 1
ATOM 617 C CA . ARG A 1 81 ? 3.361 -6.676 -8.909 1.00 78.94 81 ARG A CA 1
ATOM 618 C C . ARG A 1 81 ? 4.145 -5.469 -8.376 1.00 78.94 81 ARG A C 1
ATOM 620 O O . ARG A 1 81 ? 5.220 -5.139 -8.866 1.00 78.94 81 ARG A O 1
ATOM 627 N N . TYR A 1 82 ? 3.602 -4.793 -7.364 1.00 82.62 82 TYR A N 1
ATOM 628 C CA . TYR A 1 82 ? 4.105 -3.496 -6.883 1.00 82.62 82 TYR A CA 1
ATOM 629 C C . TYR A 1 82 ? 5.544 -3.515 -6.336 1.00 82.62 82 TYR A C 1
ATOM 631 O O . TYR A 1 82 ? 6.294 -2.573 -6.575 1.00 82.62 82 TYR A O 1
ATOM 639 N N . GLU A 1 83 ? 5.963 -4.571 -5.631 1.00 84.00 83 GLU A N 1
ATOM 640 C CA . GLU A 1 83 ? 7.353 -4.679 -5.138 1.00 84.00 83 GLU A CA 1
ATOM 641 C C . GLU A 1 83 ? 8.359 -4.755 -6.293 1.00 84.00 83 GLU A C 1
ATOM 643 O O . GLU A 1 83 ? 9.461 -4.213 -6.223 1.00 84.00 83 GLU A O 1
ATOM 648 N N . GLU A 1 84 ? 7.965 -5.385 -7.399 1.00 82.75 84 GLU A N 1
ATOM 649 C CA . GLU A 1 84 ? 8.819 -5.489 -8.577 1.00 82.75 84 GLU A CA 1
ATOM 650 C C . GLU A 1 84 ? 8.933 -4.167 -9.325 1.00 82.75 84 GLU A C 1
ATOM 652 O O . GLU A 1 84 ? 10.010 -3.884 -9.840 1.00 82.75 84 GLU A O 1
ATOM 657 N N . VAL A 1 85 ? 7.885 -3.333 -9.315 1.00 84.81 85 VAL A N 1
ATOM 658 C CA . VAL A 1 85 ? 7.963 -1.941 -9.795 1.00 84.81 85 VAL A CA 1
ATOM 659 C C . VAL A 1 85 ? 9.041 -1.186 -9.024 1.00 84.81 85 VAL A C 1
ATOM 661 O O . VAL A 1 85 ? 9.877 -0.516 -9.620 1.00 84.81 85 VAL A O 1
ATOM 664 N N . ILE A 1 86 ? 9.057 -1.308 -7.691 1.00 84.88 86 ILE A N 1
ATOM 665 C CA . ILE A 1 86 ? 10.027 -0.602 -6.842 1.00 84.88 86 ILE A CA 1
ATOM 666 C C . ILE A 1 86 ? 11.456 -1.037 -7.185 1.00 84.88 86 ILE A C 1
ATOM 668 O O . ILE A 1 86 ? 12.299 -0.179 -7.453 1.00 84.88 86 ILE A O 1
ATOM 672 N N . ASN A 1 87 ? 11.708 -2.347 -7.235 1.00 86.38 87 ASN A N 1
ATOM 673 C CA . ASN A 1 87 ? 13.026 -2.901 -7.547 1.00 86.38 87 ASN A CA 1
ATOM 674 C C . ASN A 1 87 ? 13.475 -2.557 -8.980 1.00 86.38 87 ASN A C 1
ATOM 676 O O . ASN A 1 87 ? 14.608 -2.132 -9.199 1.00 86.38 87 ASN A O 1
ATOM 680 N N . PHE A 1 88 ? 12.587 -2.694 -9.968 1.00 84.19 88 PHE A N 1
ATOM 681 C CA . PHE A 1 88 ? 12.905 -2.376 -11.359 1.00 84.19 88 PHE A CA 1
ATOM 682 C C . PHE A 1 88 ? 13.157 -0.876 -11.552 1.00 84.19 88 PHE A C 1
ATOM 684 O O . PHE A 1 88 ? 14.142 -0.489 -12.182 1.00 84.19 88 PHE A O 1
ATOM 691 N N . SER A 1 89 ? 12.346 -0.016 -10.935 1.00 84.19 89 SER A N 1
ATOM 692 C CA . SER A 1 89 ? 12.586 1.428 -10.924 1.00 84.19 89 SER A CA 1
ATOM 693 C C . SER A 1 89 ? 13.958 1.767 -10.327 1.00 84.19 89 SER A C 1
ATOM 695 O O . SER A 1 89 ? 14.673 2.580 -10.896 1.00 84.19 89 SER A O 1
ATOM 697 N N . GLU A 1 90 ? 14.384 1.131 -9.233 1.00 85.00 90 GLU A N 1
ATOM 698 C CA . GLU A 1 90 ? 15.717 1.356 -8.639 1.00 85.00 90 GLU A CA 1
ATOM 699 C C . GLU A 1 90 ? 16.863 0.920 -9.555 1.00 85.00 90 GLU A C 1
ATOM 701 O O . GLU A 1 90 ? 17.823 1.669 -9.743 1.00 85.00 90 GLU A O 1
ATOM 706 N N . GLN A 1 91 ? 16.736 -0.248 -10.185 1.00 83.00 91 GLN A N 1
ATOM 707 C CA . GLN A 1 91 ? 17.722 -0.738 -11.151 1.00 83.00 91 GLN A CA 1
ATOM 708 C C . GLN A 1 91 ? 17.850 0.208 -12.350 1.00 83.00 91 GLN A C 1
ATOM 710 O O . GLN A 1 91 ? 18.956 0.561 -12.762 1.00 83.00 91 GLN A O 1
ATOM 715 N N . THR A 1 92 ? 16.720 0.662 -12.895 1.00 80.06 92 THR A N 1
ATOM 716 C CA . THR A 1 92 ? 16.723 1.570 -14.048 1.00 80.06 92 THR A CA 1
ATOM 717 C C . THR A 1 92 ? 17.216 2.970 -13.691 1.00 80.06 92 THR A C 1
ATOM 719 O O . THR A 1 92 ? 17.848 3.600 -14.536 1.00 80.06 92 THR A O 1
ATOM 722 N N . MET A 1 93 ? 17.000 3.444 -12.456 1.00 77.25 93 MET A N 1
ATOM 723 C CA . MET A 1 93 ? 17.627 4.672 -11.952 1.00 77.25 93 MET A CA 1
ATOM 724 C C . MET A 1 93 ? 19.151 4.547 -11.948 1.00 77.25 93 MET A C 1
ATOM 726 O O . MET A 1 93 ? 19.823 5.400 -12.517 1.00 77.25 93 MET A O 1
ATOM 730 N N . GLY A 1 94 ? 19.692 3.459 -11.391 1.00 73.25 94 GLY A N 1
ATOM 731 C CA . GLY A 1 94 ? 21.140 3.237 -11.355 1.00 73.25 94 GLY A CA 1
ATOM 732 C C . GLY A 1 94 ? 21.770 3.191 -12.752 1.00 73.25 94 GLY A C 1
ATOM 733 O O . GLY A 1 94 ? 22.820 3.787 -12.984 1.00 73.25 94 GLY A O 1
ATOM 734 N N . HIS A 1 95 ? 21.107 2.553 -13.723 1.00 72.38 95 HIS A N 1
ATOM 735 C CA . HIS A 1 95 ? 21.572 2.556 -15.116 1.00 72.38 95 HIS A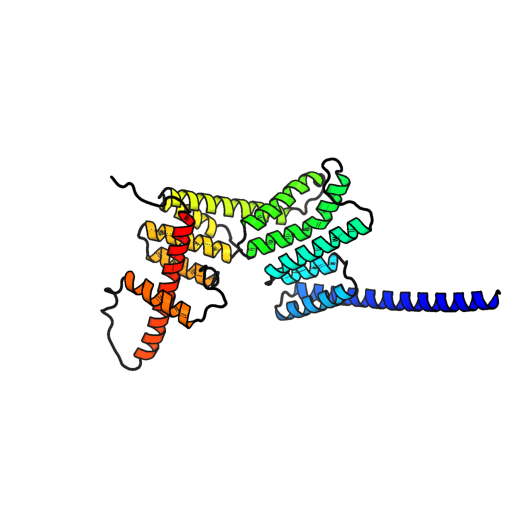 CA 1
ATOM 736 C C . HIS A 1 95 ? 21.544 3.955 -15.749 1.00 72.38 95 HIS A C 1
ATOM 738 O O . HIS A 1 95 ? 22.457 4.310 -16.494 1.00 72.38 95 HIS A O 1
ATOM 744 N N . ALA A 1 96 ? 20.517 4.755 -15.453 1.00 70.06 96 ALA A N 1
ATOM 745 C CA . ALA A 1 96 ? 20.395 6.117 -15.960 1.00 70.06 96 ALA A CA 1
ATOM 746 C C . ALA A 1 96 ? 21.501 7.041 -15.405 1.00 70.06 96 ALA A C 1
ATOM 748 O O . ALA A 1 96 ? 22.086 7.814 -16.166 1.00 70.06 96 ALA A O 1
ATOM 749 N N . GLU A 1 97 ? 21.855 6.902 -14.122 1.00 69.44 97 GLU A N 1
ATOM 750 C CA . GLU A 1 97 ? 22.974 7.620 -13.489 1.00 69.44 97 GLU A CA 1
ATOM 751 C C . GLU A 1 97 ? 24.314 7.287 -14.158 1.00 69.44 97 GLU A C 1
ATOM 753 O O . GLU A 1 97 ? 25.057 8.185 -14.559 1.00 69.44 97 GLU A O 1
ATOM 758 N N . VAL A 1 98 ? 24.606 5.995 -14.340 1.00 67.94 98 VAL A N 1
ATOM 759 C CA . VAL A 1 98 ? 25.859 5.528 -14.959 1.00 67.94 98 VAL A CA 1
ATOM 760 C C . VAL A 1 98 ? 25.970 5.980 -16.417 1.00 67.94 98 VAL A C 1
ATOM 762 O O . VAL A 1 98 ? 27.041 6.407 -16.857 1.00 67.94 98 VAL A O 1
ATOM 765 N N . ASN A 1 99 ? 24.869 5.941 -17.169 1.00 66.25 99 ASN A N 1
ATOM 766 C CA . ASN A 1 99 ? 24.840 6.382 -18.563 1.00 66.25 99 ASN A CA 1
ATOM 767 C C . ASN A 1 99 ? 25.060 7.894 -18.709 1.00 66.25 99 ASN A C 1
ATOM 769 O O . ASN A 1 99 ? 25.759 8.332 -19.627 1.00 66.25 99 ASN A O 1
ATOM 773 N N . ALA A 1 100 ? 24.501 8.693 -17.800 1.00 64.69 100 ALA A N 1
ATOM 774 C CA . ALA A 1 100 ? 24.708 10.135 -17.791 1.00 64.69 100 ALA A CA 1
ATOM 775 C C . ALA A 1 100 ? 26.158 10.505 -17.449 1.00 64.69 100 ALA A C 1
ATOM 777 O O . ALA A 1 100 ? 26.774 11.293 -18.170 1.00 64.69 100 ALA A O 1
ATOM 778 N N . LEU A 1 101 ? 26.735 9.855 -16.430 1.00 61.41 101 LEU A N 1
ATOM 779 C CA . LEU A 1 101 ? 28.146 10.009 -16.064 1.00 61.41 101 LEU A CA 1
ATOM 780 C C . LEU A 1 101 ? 29.077 9.628 -17.224 1.00 61.41 101 LEU A C 1
ATOM 782 O O . LEU A 1 101 ? 30.027 10.350 -17.520 1.00 61.41 101 LEU A O 1
ATOM 786 N N . SER A 1 102 ? 28.771 8.533 -17.926 1.00 60.22 102 SER A N 1
ATOM 787 C CA . SER A 1 102 ? 29.539 8.070 -19.094 1.00 60.22 102 SER A CA 1
ATOM 788 C C . SER A 1 102 ? 29.455 9.026 -20.289 1.00 60.22 102 SER A C 1
ATOM 790 O O . SER A 1 102 ? 30.370 9.072 -21.107 1.00 60.22 102 SER A O 1
ATOM 792 N N . SER A 1 103 ? 28.385 9.820 -20.374 1.00 58.44 103 SER A N 1
ATOM 793 C CA . SER A 1 103 ? 28.193 10.853 -21.402 1.00 58.44 103 SER A CA 1
ATOM 794 C C . SER A 1 103 ? 28.818 12.204 -21.017 1.00 58.44 103 SER A C 1
ATOM 796 O O . SER A 1 103 ? 28.622 13.193 -21.720 1.00 58.44 103 SER A O 1
ATOM 798 N N . GLY A 1 104 ? 29.558 12.267 -19.902 1.00 55.19 104 GLY A N 1
ATOM 799 C CA . GLY A 1 104 ? 30.184 13.492 -19.399 1.00 55.19 104 GLY A CA 1
ATOM 800 C C . GLY A 1 104 ? 29.221 14.448 -18.688 1.00 55.19 104 GLY A C 1
ATOM 801 O O . GLY A 1 104 ? 29.612 15.565 -18.355 1.00 55.19 104 GLY A O 1
ATOM 802 N N . VAL A 1 105 ? 27.976 14.029 -18.434 1.00 57.44 105 VAL A N 1
ATOM 803 C CA . VAL A 1 105 ? 26.970 14.824 -17.722 1.00 57.44 105 VAL A CA 1
ATOM 804 C C . VAL A 1 105 ? 27.042 14.474 -16.236 1.00 57.44 105 VAL A C 1
ATOM 806 O O . VAL A 1 105 ? 26.641 13.388 -15.816 1.00 57.44 105 VAL A O 1
ATOM 809 N N . ASN A 1 106 ? 27.557 15.390 -15.415 1.00 56.28 106 ASN A N 1
ATOM 810 C CA . ASN A 1 106 ? 27.529 15.226 -13.964 1.00 56.28 106 ASN A CA 1
ATOM 811 C C . ASN A 1 106 ? 26.130 15.578 -13.439 1.00 56.28 106 ASN A C 1
ATOM 813 O O . ASN A 1 106 ? 25.803 16.745 -13.264 1.00 56.28 106 ASN A O 1
ATOM 817 N N . LEU A 1 107 ? 25.305 14.555 -13.220 1.00 55.62 107 LEU A N 1
ATOM 818 C CA . LEU A 1 107 ? 23.923 14.667 -12.741 1.00 55.62 107 LEU A CA 1
ATOM 819 C C . LEU A 1 107 ? 23.799 14.822 -11.212 1.00 55.62 107 LEU A C 1
ATOM 821 O O . LEU A 1 107 ? 22.696 14.710 -10.676 1.00 55.62 107 LEU A O 1
ATOM 825 N N . GLN A 1 108 ? 24.896 15.063 -10.487 1.00 56.72 108 GLN A N 1
ATOM 826 C CA . GLN A 1 108 ? 24.798 15.414 -9.069 1.00 56.72 108 GLN A CA 1
ATOM 827 C C . GLN A 1 108 ? 24.004 16.723 -8.926 1.00 56.72 108 GLN A C 1
ATOM 829 O O . GLN A 1 108 ? 24.358 17.712 -9.573 1.00 56.72 108 GLN A O 1
ATOM 834 N N . PRO A 1 109 ? 22.944 16.759 -8.098 1.00 53.53 109 PRO A N 1
ATOM 835 C CA . PRO A 1 109 ? 22.176 17.976 -7.891 1.00 53.53 109 PRO A CA 1
ATOM 836 C C . PRO A 1 109 ? 23.065 19.046 -7.246 1.00 53.53 109 PRO A C 1
ATOM 838 O O . PRO A 1 109 ? 23.371 18.995 -6.054 1.00 53.53 109 PRO A O 1
ATOM 841 N N . ASN A 1 110 ? 23.489 20.024 -8.045 1.00 54.94 110 ASN A N 1
ATOM 842 C CA . ASN A 1 110 ? 24.232 21.190 -7.584 1.00 54.94 110 ASN A CA 1
ATOM 843 C C . ASN A 1 110 ? 23.255 22.323 -7.274 1.00 54.94 110 ASN A C 1
ATOM 845 O O . ASN A 1 110 ? 22.302 22.559 -8.012 1.00 54.94 110 ASN A O 1
ATOM 849 N N . LYS A 1 111 ? 23.511 23.073 -6.197 1.00 55.03 111 LYS A N 1
ATOM 850 C CA . LYS A 1 111 ? 22.647 24.191 -5.772 1.00 55.03 111 LYS A CA 1
ATOM 851 C C . LYS A 1 111 ? 22.599 25.361 -6.769 1.00 55.03 111 LYS A C 1
ATOM 853 O O . LYS A 1 111 ? 21.761 26.238 -6.605 1.00 55.03 111 LYS A O 1
ATOM 858 N N . GLU A 1 112 ? 23.483 25.379 -7.764 1.00 55.09 112 GLU A N 1
ATOM 859 C CA . GLU A 1 112 ? 23.731 26.545 -8.622 1.00 55.09 112 GLU A CA 1
ATOM 860 C C . GLU A 1 112 ? 23.317 26.347 -10.091 1.00 55.09 112 GLU A C 1
ATOM 862 O O . GLU A 1 112 ? 23.120 27.339 -10.788 1.00 55.09 112 GLU A O 1
ATOM 867 N N . ASP A 1 113 ? 23.124 25.108 -10.567 1.00 59.88 113 ASP A N 1
ATOM 868 C CA . ASP A 1 113 ? 22.827 24.843 -11.984 1.00 59.88 113 ASP A CA 1
ATOM 869 C C . ASP A 1 113 ? 21.402 24.305 -12.200 1.00 59.88 113 ASP A C 1
ATOM 871 O O . ASP A 1 113 ? 21.116 23.107 -12.100 1.00 59.88 113 ASP A O 1
ATOM 875 N N . ASN A 1 114 ? 20.483 25.220 -12.516 1.00 62.59 114 ASN A N 1
ATOM 876 C CA . ASN A 1 114 ? 19.078 24.901 -12.774 1.00 62.59 114 ASN A CA 1
ATOM 877 C C . ASN A 1 114 ? 18.881 23.986 -13.996 1.00 62.59 114 ASN A C 1
ATOM 879 O O . ASN A 1 114 ? 17.892 23.257 -14.042 1.00 62.59 114 ASN A O 1
ATOM 883 N N . SER A 1 115 ? 19.806 23.986 -14.963 1.00 63.81 115 SER A N 1
ATOM 884 C CA . SER A 1 115 ? 19.700 23.169 -16.180 1.00 63.81 115 SER A CA 1
ATOM 885 C C . SER A 1 115 ? 19.940 21.685 -15.884 1.00 63.81 115 SER A C 1
ATOM 887 O O . SER A 1 115 ? 19.142 20.824 -16.266 1.00 63.81 115 SER A O 1
ATOM 889 N N . VAL A 1 116 ? 20.996 21.384 -15.120 1.00 62.28 116 VAL A N 1
ATOM 890 C CA . VAL A 1 116 ? 21.329 20.016 -14.686 1.00 62.28 116 VAL A CA 1
ATOM 891 C C . VAL A 1 116 ? 20.247 19.464 -13.755 1.00 62.28 116 VAL A C 1
ATOM 893 O O . VAL A 1 116 ? 19.815 18.321 -13.914 1.00 62.28 116 VAL A O 1
ATOM 896 N N . ASN A 1 117 ? 19.733 20.294 -12.841 1.00 63.66 117 ASN A N 1
ATOM 897 C CA . ASN A 1 117 ? 18.635 19.916 -11.948 1.00 63.66 117 ASN A CA 1
ATOM 898 C C . ASN A 1 117 ? 17.334 19.621 -12.708 1.00 63.66 117 ASN A C 1
ATOM 900 O O . ASN A 1 117 ? 16.608 18.697 -12.340 1.00 63.66 117 ASN A O 1
ATOM 904 N N . LEU A 1 118 ? 17.049 20.361 -13.784 1.00 67.62 118 LEU A N 1
ATOM 905 C CA . LEU A 1 118 ? 15.890 20.122 -14.641 1.00 67.62 118 LEU A CA 1
ATOM 906 C C . LEU A 1 118 ? 16.020 18.806 -15.425 1.00 67.62 118 LEU A C 1
ATOM 908 O O . LEU A 1 118 ? 15.069 18.027 -15.460 1.00 67.62 118 LEU A O 1
ATOM 912 N N . GLN A 1 119 ? 17.187 18.518 -16.011 1.00 67.25 119 GLN A N 1
ATOM 913 C CA . GLN A 1 119 ? 17.432 17.248 -16.711 1.00 67.25 119 GLN A CA 1
ATOM 914 C C . GLN A 1 119 ? 17.357 16.044 -15.769 1.00 67.25 119 GLN A C 1
ATOM 916 O O . GLN A 1 119 ? 16.710 15.049 -16.099 1.00 67.25 119 GLN A O 1
ATOM 921 N N . PHE A 1 120 ? 17.955 16.158 -14.579 1.00 69.25 120 PHE A N 1
ATOM 922 C CA . PHE A 1 120 ? 17.817 15.169 -13.514 1.00 69.25 120 PHE A CA 1
ATOM 923 C C . PHE A 1 120 ? 16.337 14.956 -13.184 1.00 69.25 120 PHE A C 1
ATOM 925 O O . PHE A 1 120 ? 15.817 13.846 -13.283 1.00 69.25 120 PHE A O 1
ATOM 932 N N . PHE A 1 121 ? 15.619 16.034 -12.871 1.00 72.25 121 PHE A N 1
ATOM 933 C CA . PHE A 1 121 ? 14.211 15.962 -12.506 1.00 72.25 121 PHE A CA 1
ATOM 934 C C . PHE A 1 121 ? 13.361 15.275 -13.580 1.00 72.25 121 PHE A C 1
ATOM 936 O O . PHE A 1 121 ? 12.604 14.363 -13.258 1.00 72.25 121 PHE A O 1
ATOM 943 N N . LEU A 1 122 ? 13.513 15.649 -14.853 1.00 72.19 122 LEU A N 1
ATOM 944 C CA . LEU A 1 122 ? 12.755 15.055 -15.958 1.00 72.19 122 LEU A CA 1
ATOM 945 C C . LEU A 1 122 ? 13.045 13.554 -16.136 1.00 72.19 122 LEU A C 1
ATOM 947 O O . LEU A 1 122 ? 12.114 12.790 -16.398 1.00 72.19 122 LEU A O 1
ATOM 951 N N . LEU A 1 123 ? 14.294 13.122 -15.931 1.00 73.06 123 LEU A N 1
ATOM 952 C CA . LEU A 1 123 ? 14.711 11.720 -16.045 1.00 73.06 123 LEU A CA 1
ATOM 953 C C . LEU A 1 123 ? 14.136 10.836 -14.924 1.00 73.06 123 LEU A C 1
ATOM 955 O O . LEU A 1 123 ? 13.728 9.696 -15.164 1.00 73.06 123 LEU A O 1
ATOM 959 N N . TYR A 1 124 ? 14.061 11.359 -13.698 1.00 78.69 124 TYR A N 1
ATOM 960 C CA . TYR A 1 124 ? 13.585 10.602 -12.532 1.00 78.69 124 TYR A CA 1
ATOM 961 C C . TYR A 1 124 ? 12.090 10.759 -12.247 1.00 78.69 124 TYR A C 1
ATOM 963 O O . TYR A 1 124 ? 11.520 9.932 -11.531 1.00 78.69 124 TYR A O 1
ATOM 971 N N . ARG A 1 125 ? 11.431 11.775 -12.823 1.00 82.31 125 ARG A N 1
ATOM 972 C CA . ARG A 1 125 ? 10.036 12.139 -12.524 1.00 82.31 125 ARG A CA 1
ATOM 973 C C . ARG A 1 125 ? 9.076 10.957 -12.622 1.00 82.31 125 ARG A C 1
ATOM 975 O O . ARG A 1 125 ? 8.311 10.700 -11.693 1.00 82.31 125 ARG A O 1
ATOM 982 N N . TRP A 1 126 ? 9.098 10.241 -13.744 1.00 80.94 126 TRP A N 1
ATOM 983 C CA . TRP A 1 126 ? 8.161 9.143 -13.979 1.00 80.94 126 TRP A CA 1
ATOM 984 C C . TRP A 1 126 ? 8.450 7.936 -13.068 1.00 80.94 126 TRP A C 1
ATOM 986 O O . TRP A 1 126 ? 7.515 7.352 -12.522 1.00 80.94 126 TRP A O 1
ATOM 996 N N . ARG A 1 127 ? 9.729 7.635 -12.796 1.00 86.12 127 ARG A N 1
ATOM 997 C CA . ARG A 1 127 ? 10.155 6.559 -11.880 1.00 86.12 127 ARG A CA 1
ATOM 998 C C . ARG A 1 127 ? 9.707 6.828 -10.447 1.00 86.12 127 ARG A C 1
ATOM 1000 O O . ARG A 1 127 ? 9.143 5.956 -9.792 1.00 86.12 127 ARG A O 1
ATOM 1007 N N . TRP A 1 128 ? 9.894 8.053 -9.954 1.00 85.44 128 TRP A N 1
ATOM 1008 C CA . TRP A 1 128 ? 9.410 8.442 -8.627 1.00 85.44 128 TRP A CA 1
ATOM 1009 C C . TRP A 1 128 ? 7.889 8.366 -8.522 1.00 85.44 128 TRP A C 1
ATOM 1011 O O . TRP A 1 128 ? 7.383 7.910 -7.498 1.00 85.44 128 TRP A O 1
ATOM 1021 N N . LEU A 1 129 ? 7.162 8.754 -9.575 1.00 85.56 129 LEU A N 1
ATOM 1022 C CA . LEU A 1 129 ? 5.703 8.667 -9.589 1.00 85.56 129 LEU A CA 1
ATOM 1023 C C . LEU A 1 129 ? 5.225 7.210 -9.513 1.00 85.56 129 LEU A C 1
ATOM 1025 O O . LEU A 1 129 ? 4.309 6.910 -8.746 1.00 85.56 129 LEU A O 1
ATOM 1029 N N . LEU A 1 130 ? 5.853 6.303 -10.263 1.00 84.38 130 LEU A N 1
ATOM 1030 C CA . LEU A 1 130 ? 5.517 4.877 -10.237 1.00 84.38 130 LEU A CA 1
ATOM 1031 C C . LEU A 1 130 ? 5.880 4.238 -8.894 1.00 84.38 130 LEU A C 1
ATOM 1033 O O . LEU A 1 130 ? 5.034 3.572 -8.300 1.00 84.38 130 LEU A O 1
ATOM 1037 N N . LYS A 1 131 ? 7.060 4.538 -8.334 1.00 89.12 131 LYS A N 1
ATOM 1038 C CA . LYS A 1 131 ? 7.427 4.108 -6.973 1.00 89.12 131 LYS A CA 1
ATOM 1039 C C . LYS A 1 131 ? 6.450 4.628 -5.921 1.00 89.12 131 LYS A C 1
ATOM 1041 O O . LYS A 1 131 ? 6.110 3.890 -4.998 1.00 89.12 131 LYS A O 1
ATOM 1046 N N . ALA A 1 132 ? 5.990 5.873 -6.036 1.00 89.62 132 ALA A N 1
ATOM 1047 C CA . ALA A 1 132 ? 5.016 6.432 -5.105 1.00 89.62 132 ALA A CA 1
ATOM 1048 C C . ALA A 1 132 ? 3.672 5.698 -5.189 1.00 89.62 132 ALA A C 1
ATOM 1050 O O . ALA A 1 132 ? 3.128 5.304 -4.159 1.00 89.62 132 ALA A O 1
ATOM 1051 N N . ARG A 1 133 ? 3.170 5.444 -6.404 1.00 88.38 133 ARG A N 1
ATOM 1052 C CA . ARG A 1 133 ? 1.939 4.666 -6.620 1.00 88.38 133 ARG A CA 1
ATOM 1053 C C . ARG A 1 133 ? 2.070 3.232 -6.104 1.00 88.38 133 ARG A C 1
ATOM 1055 O O . ARG A 1 133 ? 1.178 2.759 -5.410 1.00 88.38 133 ARG A O 1
ATOM 1062 N N . ALA A 1 134 ? 3.188 2.562 -6.377 1.00 88.06 134 ALA A N 1
ATOM 1063 C CA . ALA A 1 134 ? 3.455 1.218 -5.869 1.00 88.06 134 ALA A CA 1
ATOM 1064 C C . ALA A 1 134 ? 3.449 1.182 -4.331 1.00 88.06 134 ALA A C 1
ATOM 1066 O O . ALA A 1 134 ? 2.770 0.353 -3.730 1.00 88.06 134 ALA A O 1
ATOM 1067 N N . ASN A 1 135 ? 4.132 2.132 -3.683 1.00 88.69 135 ASN A N 1
ATOM 1068 C CA . ASN A 1 135 ? 4.130 2.249 -2.224 1.00 88.69 135 ASN A CA 1
ATOM 1069 C C . ASN A 1 135 ? 2.739 2.548 -1.657 1.00 88.69 135 ASN A C 1
ATOM 1071 O O . ASN A 1 135 ? 2.378 2.003 -0.616 1.00 88.69 135 ASN A O 1
ATOM 1075 N N . PHE A 1 136 ? 1.943 3.364 -2.348 1.00 88.88 136 PHE A N 1
ATOM 1076 C CA . PHE A 1 136 ? 0.559 3.620 -1.972 1.00 88.88 136 PHE A CA 1
ATOM 1077 C C . PHE A 1 136 ? -0.272 2.329 -1.974 1.00 88.88 136 PHE A C 1
ATOM 1079 O O . PHE A 1 136 ? -0.880 2.018 -0.951 1.00 88.88 136 PHE A O 1
ATOM 1086 N N . TYR A 1 137 ? -0.232 1.520 -3.038 1.00 85.25 137 TYR A N 1
ATOM 1087 C CA . TYR A 1 137 ? -0.971 0.247 -3.090 1.00 85.25 137 TYR A CA 1
ATOM 1088 C C . TYR A 1 137 ? -0.447 -0.817 -2.113 1.00 85.25 137 TYR A C 1
ATOM 1090 O O . TYR A 1 137 ? -1.226 -1.644 -1.648 1.00 85.25 137 TYR A O 1
ATOM 1098 N N . LEU A 1 138 ? 0.832 -0.759 -1.730 1.00 83.50 138 LEU A N 1
ATOM 1099 C CA . LEU A 1 138 ? 1.418 -1.598 -0.672 1.00 83.50 138 LEU A CA 1
ATOM 1100 C C . LEU A 1 138 ? 1.094 -1.115 0.757 1.00 83.50 138 LEU A C 1
ATOM 1102 O O . LEU A 1 138 ? 1.555 -1.710 1.726 1.00 83.50 138 LEU A O 1
ATOM 1106 N N . GLY A 1 139 ? 0.356 -0.012 0.916 1.00 80.75 139 GLY A N 1
ATOM 1107 C CA . GLY A 1 139 ? 0.027 0.582 2.219 1.00 80.75 139 GLY A CA 1
ATOM 1108 C C . GLY A 1 139 ? 1.162 1.377 2.875 1.00 80.75 139 GLY A C 1
ATOM 1109 O O . GLY A 1 139 ? 1.016 1.862 3.997 1.00 80.75 139 GLY A O 1
ATOM 1110 N N . ARG A 1 140 ? 2.287 1.569 2.177 1.00 84.75 140 ARG A N 1
ATOM 1111 C CA . ARG A 1 140 ? 3.467 2.332 2.620 1.00 84.75 140 ARG A CA 1
ATOM 1112 C C . ARG A 1 140 ? 3.298 3.826 2.316 1.00 84.75 140 ARG A C 1
ATOM 1114 O O . ARG A 1 140 ? 4.113 4.430 1.616 1.00 84.75 140 ARG A O 1
ATOM 1121 N N . LEU A 1 141 ? 2.223 4.432 2.825 1.00 85.88 141 LEU A N 1
ATOM 1122 C CA . LEU A 1 141 ? 1.845 5.812 2.485 1.00 85.88 141 LEU A CA 1
ATOM 1123 C C . LEU A 1 141 ? 2.912 6.847 2.860 1.00 85.88 141 LEU A C 1
ATOM 1125 O O . LEU A 1 141 ? 3.095 7.805 2.118 1.00 85.88 141 LEU A O 1
ATOM 1129 N N . ASP A 1 142 ? 3.659 6.636 3.945 1.00 85.12 142 ASP A N 1
ATOM 1130 C CA . ASP A 1 142 ? 4.756 7.530 4.337 1.00 85.12 142 ASP A CA 1
ATOM 1131 C C . ASP A 1 142 ? 5.873 7.568 3.272 1.00 85.12 142 ASP A C 1
ATOM 1133 O O . ASP A 1 142 ? 6.380 8.632 2.921 1.00 85.12 142 ASP A O 1
ATOM 1137 N N . GLN A 1 143 ? 6.217 6.414 2.682 1.00 88.56 143 GLN A N 1
ATOM 1138 C CA . GLN A 1 143 ? 7.215 6.336 1.605 1.00 88.56 143 GLN A CA 1
ATOM 1139 C C . GLN A 1 143 ? 6.691 6.971 0.312 1.00 88.56 143 GLN A C 1
ATOM 1141 O O . GLN A 1 143 ? 7.427 7.673 -0.384 1.00 88.56 143 GLN A O 1
ATOM 1146 N N . ALA A 1 144 ? 5.409 6.753 0.003 1.00 88.25 144 ALA A N 1
ATOM 1147 C CA . ALA A 1 144 ? 4.751 7.379 -1.138 1.00 88.25 144 ALA A CA 1
ATOM 1148 C C . ALA A 1 144 ? 4.716 8.912 -1.005 1.00 88.25 144 ALA A C 1
ATOM 1150 O O . ALA A 1 144 ? 5.007 9.619 -1.971 1.00 88.25 144 ALA A O 1
ATOM 1151 N N . PHE A 1 145 ? 4.423 9.419 0.195 1.00 89.62 145 PHE A N 1
ATOM 1152 C CA . PHE A 1 145 ? 4.413 10.846 0.506 1.00 89.62 145 PHE A CA 1
ATOM 1153 C C . PHE A 1 145 ? 5.780 11.493 0.267 1.00 89.62 145 PHE A C 1
ATOM 1155 O O . PHE A 1 145 ? 5.859 12.493 -0.443 1.00 89.62 145 PHE A O 1
ATOM 1162 N N . GLU A 1 146 ? 6.864 10.908 0.783 1.00 88.88 146 GLU A N 1
ATOM 1163 C CA . GLU A 1 146 ? 8.211 11.467 0.604 1.00 88.88 146 GLU A CA 1
ATOM 1164 C C . GLU A 1 146 ? 8.636 11.523 -0.872 1.00 88.88 146 GLU A C 1
ATOM 1166 O O . GLU A 1 146 ? 9.274 12.483 -1.308 1.00 88.88 146 GLU A O 1
ATOM 1171 N N . LEU A 1 147 ? 8.248 10.530 -1.678 1.00 87.88 147 LEU A N 1
ATOM 1172 C CA . LEU A 1 147 ? 8.506 10.534 -3.121 1.00 87.88 147 LEU A CA 1
ATOM 1173 C C . LEU A 1 147 ? 7.702 11.618 -3.852 1.00 87.88 147 LEU A C 1
ATOM 1175 O O . LEU A 1 147 ? 8.251 12.330 -4.693 1.00 87.88 147 LEU A O 1
ATOM 1179 N N . LEU A 1 148 ? 6.420 11.784 -3.521 1.00 86.62 148 LEU A N 1
ATOM 1180 C CA . LEU A 1 148 ? 5.571 12.812 -4.131 1.00 86.62 148 LEU A CA 1
ATOM 1181 C C . LEU A 1 148 ? 5.963 14.226 -3.695 1.00 86.62 148 LEU A C 1
ATOM 1183 O O . LEU A 1 148 ? 5.939 15.145 -4.506 1.00 86.62 148 LEU A O 1
ATOM 1187 N N . LYS A 1 149 ? 6.421 14.400 -2.457 1.00 87.00 149 LYS A N 1
ATOM 1188 C CA . LYS A 1 149 ? 6.961 15.671 -1.968 1.00 87.00 149 LYS A CA 1
ATOM 1189 C C . LYS A 1 149 ? 8.187 16.113 -2.770 1.00 87.00 149 LYS A C 1
ATOM 1191 O O . LYS A 1 149 ? 8.285 17.284 -3.130 1.00 87.00 149 LYS A O 1
ATOM 1196 N N . LYS A 1 150 ? 9.093 15.184 -3.107 1.00 83.69 150 LYS A N 1
ATOM 1197 C CA . LYS A 1 150 ? 10.229 15.459 -4.011 1.00 83.69 150 LYS A CA 1
ATOM 1198 C C . LYS A 1 150 ? 9.756 15.886 -5.403 1.00 83.69 150 LYS A C 1
ATOM 1200 O O . LYS A 1 150 ? 10.341 16.785 -6.001 1.00 83.69 150 LYS A O 1
ATOM 1205 N N . LEU A 1 151 ? 8.684 15.268 -5.904 1.00 81.50 151 LEU A N 1
ATOM 1206 C CA . LEU A 1 151 ? 8.084 15.622 -7.192 1.00 81.50 151 LEU A CA 1
ATOM 1207 C C . LEU A 1 151 ? 7.488 17.035 -7.192 1.00 81.50 151 LEU A C 1
ATOM 1209 O O . LEU A 1 151 ? 7.732 17.785 -8.132 1.00 81.50 151 LEU A O 1
ATOM 1213 N N . GLU A 1 152 ? 6.764 17.418 -6.140 1.00 79.25 152 GLU A N 1
ATOM 1214 C CA . GLU A 1 152 ? 6.208 18.771 -5.988 1.00 79.25 152 GLU A CA 1
ATOM 1215 C C . GLU A 1 152 ? 7.305 19.839 -5.873 1.00 79.25 152 GLU A C 1
ATOM 1217 O O . GLU A 1 152 ? 7.234 20.883 -6.518 1.00 79.25 152 GLU A O 1
ATOM 1222 N N . GLN A 1 153 ? 8.375 19.565 -5.120 1.00 75.50 153 GLN A N 1
ATOM 1223 C CA . GLN A 1 153 ? 9.512 20.486 -5.000 1.00 75.50 153 GLN A CA 1
ATOM 1224 C C . GLN A 1 153 ? 10.203 20.744 -6.346 1.00 75.50 153 GLN A C 1
ATOM 1226 O O . GLN A 1 153 ? 10.614 21.871 -6.618 1.00 75.50 153 GLN A O 1
ATOM 1231 N N . GLY A 1 154 ? 10.296 19.726 -7.207 1.00 68.94 154 GLY A N 1
ATOM 1232 C CA . GLY A 1 154 ? 10.861 19.882 -8.545 1.00 68.94 154 GLY A CA 1
ATOM 1233 C C . GLY A 1 154 ? 9.910 20.511 -9.571 1.00 68.94 154 GLY A C 1
ATOM 1234 O O . GLY A 1 154 ? 10.393 21.106 -10.530 1.00 68.94 154 GLY A O 1
ATOM 1235 N N . LYS A 1 155 ? 8.581 20.486 -9.369 1.00 69.00 155 LYS A N 1
ATOM 1236 C CA . LYS A 1 155 ? 7.622 21.218 -10.232 1.00 69.00 155 LYS A CA 1
ATOM 1237 C C . LYS A 1 155 ? 7.837 22.731 -10.201 1.00 69.00 155 LYS A C 1
ATOM 1239 O O . LYS A 1 155 ? 7.699 23.374 -11.235 1.00 69.00 155 LYS A O 1
ATOM 1244 N N . SER A 1 156 ? 8.274 23.276 -9.063 1.00 63.41 156 SER A N 1
ATOM 1245 C CA . SER A 1 156 ? 8.660 24.692 -8.928 1.00 63.41 156 SER A CA 1
ATOM 1246 C C . SER A 1 156 ? 9.757 25.120 -9.925 1.00 63.41 156 SER A C 1
ATOM 1248 O O . SER A 1 156 ? 9.864 26.291 -10.273 1.00 63.41 156 SER A O 1
ATOM 1250 N N . ILE A 1 157 ? 10.555 24.167 -10.426 1.00 62.28 157 ILE A N 1
ATOM 1251 C CA . ILE A 1 157 ? 11.605 24.397 -11.433 1.00 62.28 157 ILE A CA 1
ATOM 1252 C C . ILE A 1 157 ? 11.020 24.415 -12.864 1.00 62.28 157 ILE A C 1
ATOM 1254 O O . ILE A 1 157 ? 11.610 25.011 -13.761 1.00 62.28 157 ILE A O 1
ATOM 1258 N N . VAL A 1 158 ? 9.868 23.768 -13.088 1.00 59.03 158 VAL A N 1
ATOM 1259 C CA . VAL A 1 158 ? 9.300 23.461 -14.418 1.00 59.03 158 VAL A CA 1
ATOM 1260 C C . VAL A 1 158 ? 8.103 24.350 -14.787 1.00 59.03 158 VAL A C 1
ATOM 1262 O O . VAL A 1 158 ? 7.901 24.635 -15.967 1.00 59.03 158 VAL A O 1
ATOM 1265 N N . ASP A 1 159 ? 7.305 24.806 -13.819 1.00 52.88 159 ASP A N 1
ATOM 1266 C CA . ASP A 1 159 ? 6.025 25.459 -14.115 1.00 52.88 159 ASP A CA 1
ATOM 1267 C C . ASP A 1 159 ? 6.152 26.964 -14.421 1.00 52.88 159 ASP A C 1
ATOM 1269 O O . ASP A 1 159 ? 6.076 27.829 -13.546 1.00 52.88 159 ASP A O 1
ATOM 1273 N N . LYS A 1 160 ? 6.244 27.267 -15.724 1.00 48.78 160 LYS A N 1
ATOM 1274 C CA . LYS A 1 160 ? 5.483 28.373 -16.334 1.00 48.78 160 LYS A CA 1
ATOM 1275 C C . LYS A 1 160 ? 4.424 27.917 -17.343 1.00 48.78 160 LYS A C 1
ATOM 1277 O O . LYS A 1 160 ? 3.446 28.631 -17.481 1.00 48.78 160 LYS A O 1
ATOM 1282 N N . ASP A 1 161 ? 4.540 26.744 -17.973 1.00 45.16 161 ASP A N 1
ATOM 1283 C CA . ASP A 1 161 ? 3.595 26.316 -19.017 1.00 45.16 161 ASP A CA 1
ATOM 1284 C C . ASP A 1 161 ? 3.506 24.774 -19.130 1.00 45.16 161 ASP A C 1
ATOM 1286 O O . ASP A 1 161 ? 4.337 24.163 -19.794 1.00 45.16 161 ASP A O 1
ATOM 1290 N N . SER A 1 162 ? 2.527 24.104 -18.496 1.00 49.06 162 SER A N 1
ATOM 1291 C CA . SER A 1 162 ? 1.816 22.927 -19.066 1.00 49.06 162 SER A CA 1
ATOM 1292 C C . SER A 1 162 ? 0.793 22.291 -18.104 1.00 49.06 162 SER A C 1
ATOM 1294 O O . SER A 1 162 ? 1.071 21.951 -16.958 1.00 49.06 162 SER A O 1
ATOM 1296 N N . SER A 1 163 ? -0.414 22.060 -18.617 1.00 45.81 163 SER A N 1
ATOM 1297 C CA . SER A 1 163 ? -1.638 21.667 -17.907 1.00 45.81 163 SER A CA 1
ATOM 1298 C C . SER A 1 163 ? -1.920 20.151 -17.865 1.00 45.81 163 SER A C 1
ATOM 1300 O O . SER A 1 163 ? -3.071 19.741 -17.941 1.00 45.81 163 SER A O 1
ATOM 1302 N N . ASN A 1 164 ? -0.900 19.295 -17.723 1.00 45.47 164 ASN A N 1
ATOM 1303 C CA . ASN A 1 164 ? -1.080 17.827 -17.605 1.00 45.47 164 ASN A CA 1
ATOM 1304 C C . ASN A 1 164 ? -0.609 17.250 -16.246 1.00 45.47 164 ASN A C 1
ATOM 1306 O O . ASN A 1 164 ? -0.182 16.100 -16.140 1.00 45.47 164 ASN A O 1
ATOM 1310 N N . SER A 1 165 ? -0.678 18.058 -15.183 1.00 52.38 165 SER A N 1
ATOM 1311 C CA . SER A 1 165 ? -0.109 17.790 -13.847 1.00 52.38 165 SER A CA 1
ATOM 1312 C C . SER A 1 165 ? -1.092 17.158 -12.841 1.00 52.38 165 SER A C 1
ATOM 1314 O O . SER A 1 165 ? -0.716 16.864 -11.705 1.00 52.38 165 SER A O 1
ATOM 1316 N N . ASP A 1 166 ? -2.344 16.915 -13.230 1.00 59.44 166 ASP A N 1
ATOM 1317 C CA . ASP A 1 166 ? -3.434 16.751 -12.257 1.00 59.44 166 ASP A CA 1
ATOM 1318 C C . ASP A 1 166 ? -3.397 15.425 -11.486 1.00 59.44 166 ASP A C 1
ATOM 1320 O O . ASP A 1 166 ? -3.675 15.400 -10.288 1.00 59.44 166 ASP A O 1
ATOM 1324 N N . SER A 1 167 ? -2.980 14.319 -12.115 1.00 61.44 167 SER A N 1
ATOM 1325 C CA . SER A 1 167 ? -3.032 13.000 -11.455 1.00 61.44 167 SER A CA 1
ATOM 1326 C C . SER A 1 167 ? -2.016 12.835 -10.315 1.00 61.44 167 SER A C 1
ATOM 1328 O O . SER A 1 167 ? -2.331 12.220 -9.296 1.00 61.44 167 SER A O 1
ATOM 1330 N N . SER A 1 168 ? -0.805 13.394 -10.442 1.00 67.94 168 SER A N 1
ATOM 1331 C CA . SER A 1 168 ? 0.206 13.360 -9.373 1.00 67.94 168 SER A CA 1
ATOM 1332 C C . SER A 1 168 ? -0.167 14.285 -8.217 1.00 67.94 168 SER A C 1
ATOM 1334 O O . SER A 1 168 ? -0.050 13.884 -7.061 1.00 67.94 168 SER A O 1
ATOM 1336 N N . THR A 1 169 ? -0.657 15.490 -8.530 1.00 74.75 169 THR A N 1
ATOM 1337 C CA . THR A 1 169 ? -1.092 16.479 -7.532 1.00 74.75 169 THR A CA 1
ATOM 1338 C C . THR A 1 169 ? -2.298 15.963 -6.745 1.00 74.75 169 THR A C 1
ATOM 1340 O O . THR A 1 169 ? -2.324 16.043 -5.518 1.00 74.75 169 THR A O 1
ATOM 1343 N N . SER A 1 170 ? -3.268 15.353 -7.437 1.00 82.62 170 SER A N 1
ATOM 1344 C CA . SER A 1 170 ? -4.452 14.743 -6.822 1.00 82.62 170 SER A CA 1
ATOM 1345 C C . SER A 1 170 ? -4.089 13.581 -5.892 1.00 82.62 170 SER A C 1
ATOM 1347 O O . SER A 1 170 ? -4.626 13.483 -4.786 1.00 82.62 170 SER A O 1
ATOM 1349 N N . LEU A 1 171 ? -3.155 12.710 -6.298 1.00 83.94 171 LEU A N 1
ATOM 1350 C CA . LEU A 1 171 ? -2.683 11.606 -5.456 1.00 83.94 171 LEU A CA 1
ATOM 1351 C C . LEU A 1 171 ? -1.927 12.115 -4.220 1.00 83.94 171 LEU A C 1
ATOM 1353 O O . LEU A 1 171 ? -2.135 11.603 -3.123 1.00 83.94 171 LEU A O 1
ATOM 1357 N N . TYR A 1 172 ? -1.085 13.140 -4.377 1.00 85.75 172 TYR A N 1
ATOM 1358 C CA . TYR A 1 172 ? -0.372 13.754 -3.257 1.00 85.75 172 TYR A CA 1
ATOM 1359 C C . TYR A 1 172 ? -1.335 14.356 -2.230 1.00 85.75 172 TYR A C 1
ATOM 1361 O O . TYR A 1 172 ? -1.235 14.036 -1.048 1.00 85.75 172 TYR A O 1
ATOM 1369 N N . ALA A 1 173 ? -2.312 15.152 -2.675 1.00 87.44 173 ALA A N 1
ATOM 1370 C CA . ALA A 1 173 ? -3.335 15.721 -1.798 1.00 87.44 173 ALA A CA 1
ATOM 1371 C C . ALA A 1 173 ? -4.126 14.631 -1.052 1.00 87.44 173 ALA A C 1
ATOM 1373 O O . ALA A 1 173 ? -4.350 14.738 0.154 1.00 87.44 173 ALA A O 1
ATOM 1374 N N . SER A 1 174 ? -4.470 13.547 -1.752 1.00 89.69 174 SER A N 1
ATOM 1375 C CA . SER A 1 174 ? -5.163 12.390 -1.179 1.00 89.69 174 SER A CA 1
ATOM 1376 C C . SER A 1 174 ? -4.341 11.702 -0.084 1.00 89.69 174 SER A C 1
ATOM 1378 O O . SER A 1 174 ? -4.844 11.451 1.008 1.00 89.69 174 SER A O 1
ATOM 1380 N N . ILE A 1 175 ? -3.056 11.439 -0.340 1.00 90.31 175 ILE A N 1
ATOM 1381 C CA . ILE A 1 175 ? -2.155 10.810 0.638 1.00 90.31 175 ILE A CA 1
ATOM 1382 C C . ILE A 1 175 ? -1.930 11.723 1.849 1.00 90.31 175 ILE A C 1
ATOM 1384 O O . ILE A 1 175 ? -1.939 11.234 2.979 1.00 90.31 175 ILE A O 1
ATOM 1388 N N . CYS A 1 176 ? -1.778 13.034 1.639 1.00 89.88 176 CYS A N 1
ATOM 1389 C CA . CYS A 1 176 ? -1.675 14.012 2.723 1.00 89.88 176 CYS A CA 1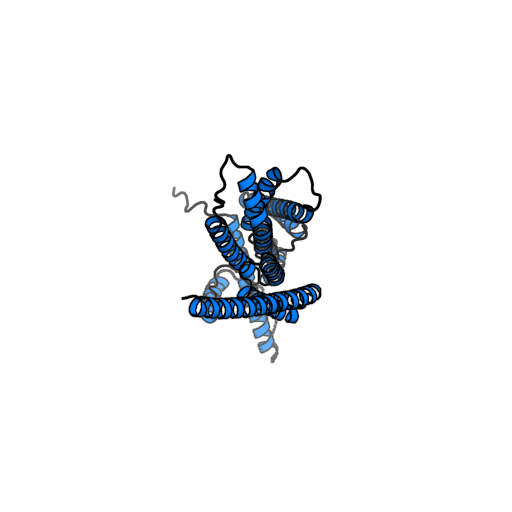
ATOM 1390 C C . CYS A 1 176 ? -2.880 13.939 3.663 1.00 89.88 176 CYS A C 1
ATOM 1392 O O . CYS A 1 176 ? -2.705 13.877 4.881 1.00 89.88 176 CYS A O 1
ATOM 1394 N N . GLU A 1 177 ? -4.093 13.915 3.109 1.00 91.94 177 GLU A N 1
ATOM 1395 C CA . GLU A 1 177 ? -5.312 13.878 3.914 1.00 91.94 177 GLU A CA 1
ATOM 1396 C C . GLU A 1 177 ? -5.462 12.549 4.665 1.00 91.94 177 GLU A C 1
ATOM 1398 O O . GLU A 1 177 ? -5.721 12.548 5.870 1.00 91.94 177 GLU A O 1
ATOM 1403 N N . LEU A 1 178 ? -5.191 11.419 4.003 1.00 92.31 178 LEU A N 1
ATOM 1404 C CA . LEU A 1 178 ? -5.198 10.094 4.631 1.00 92.31 178 LEU A CA 1
ATOM 1405 C C . LEU A 1 178 ? -4.210 9.999 5.805 1.00 92.31 178 LEU A C 1
ATOM 1407 O O . LEU A 1 178 ? -4.563 9.514 6.885 1.00 92.31 178 LEU A O 1
ATOM 1411 N N . LEU A 1 179 ? -2.980 10.490 5.624 1.00 91.06 179 LEU A N 1
ATOM 1412 C CA . LEU A 1 179 ? -1.961 10.511 6.675 1.00 91.06 179 LEU A CA 1
ATOM 1413 C C . LEU A 1 179 ? -2.345 11.451 7.822 1.00 91.06 179 LEU A C 1
ATOM 1415 O O . LEU A 1 179 ? -2.174 11.086 8.987 1.00 91.06 179 LEU A O 1
ATOM 1419 N N . ARG A 1 180 ? -2.904 12.628 7.514 1.00 93.75 180 ARG A N 1
ATOM 1420 C CA . ARG A 1 180 ? -3.370 13.601 8.511 1.00 93.75 180 ARG A CA 1
ATOM 1421 C C . ARG A 1 180 ? -4.482 13.021 9.381 1.00 93.75 180 ARG A C 1
ATOM 1423 O O . ARG A 1 180 ? -4.406 13.114 10.606 1.00 93.75 180 ARG A O 1
ATOM 1430 N N . LEU A 1 181 ? -5.491 12.403 8.769 1.00 94.12 181 LEU A N 1
ATOM 1431 C CA . LEU A 1 181 ? -6.608 11.782 9.481 1.00 94.12 181 LEU A CA 1
ATOM 1432 C C . LEU A 1 181 ? -6.144 10.596 10.334 1.00 94.12 181 LEU A C 1
ATOM 1434 O O . LEU A 1 181 ? -6.497 10.519 11.510 1.00 94.12 181 LEU A O 1
ATOM 1438 N N . LYS A 1 182 ? -5.281 9.723 9.794 1.00 90.50 182 LYS A N 1
ATOM 1439 C CA . LYS A 1 182 ? -4.667 8.633 10.568 1.00 90.50 182 LYS A CA 1
ATOM 1440 C C . LYS A 1 182 ? -3.865 9.165 11.758 1.00 90.50 182 LYS A C 1
ATOM 1442 O O . LYS A 1 182 ? -3.974 8.623 12.853 1.00 90.50 182 LYS A O 1
ATOM 1447 N N . ALA A 1 183 ? -3.070 10.218 11.573 1.00 89.44 183 ALA A N 1
ATOM 1448 C CA . ALA A 1 183 ? -2.298 10.825 12.655 1.00 89.44 183 ALA A CA 1
ATOM 1449 C C . ALA A 1 183 ? -3.205 11.435 13.738 1.00 89.44 183 ALA A C 1
ATOM 1451 O O . ALA A 1 183 ? -2.954 11.221 14.923 1.00 89.44 183 ALA A O 1
ATOM 1452 N N . ALA A 1 184 ? -4.280 12.125 13.344 1.00 92.75 184 ALA A N 1
ATOM 1453 C CA . ALA A 1 184 ? -5.273 12.666 14.270 1.00 92.75 184 ALA A CA 1
ATOM 1454 C C . ALA A 1 184 ? -5.983 11.558 15.069 1.00 92.75 184 ALA A C 1
ATOM 1456 O O . ALA A 1 184 ? -6.112 11.674 16.286 1.00 92.75 184 ALA A O 1
ATOM 1457 N N . GLY A 1 185 ? -6.366 10.455 14.414 1.00 90.19 185 GLY A N 1
ATOM 1458 C CA . GLY A 1 185 ? -6.950 9.286 15.078 1.00 90.19 185 GLY A CA 1
ATOM 1459 C C . GLY A 1 185 ? -5.985 8.618 16.058 1.00 90.19 185 GLY A C 1
ATOM 1460 O O . GLY A 1 185 ? -6.350 8.349 17.203 1.00 90.19 185 GLY A O 1
ATOM 1461 N N . ASN A 1 186 ? -4.725 8.436 15.653 1.00 87.69 186 ASN A N 1
ATOM 1462 C CA . ASN A 1 186 ? -3.681 7.889 16.520 1.00 87.69 186 ASN A CA 1
ATOM 1463 C C . ASN A 1 186 ? -3.450 8.775 17.756 1.00 87.69 186 ASN A C 1
ATOM 1465 O O . ASN A 1 186 ? -3.268 8.264 18.859 1.00 87.69 186 ASN A O 1
ATOM 1469 N N . GLN A 1 187 ? -3.439 10.098 17.576 1.00 89.81 187 GLN A N 1
ATOM 1470 C CA . GLN A 1 187 ? -3.253 11.051 18.667 1.00 89.81 187 GLN A CA 1
ATOM 1471 C C . GLN A 1 187 ? -4.442 11.039 19.632 1.00 89.81 187 GLN A C 1
ATOM 1473 O O . GLN A 1 187 ? -4.242 10.943 20.839 1.00 89.81 187 GLN A O 1
ATOM 1478 N N . ALA A 1 188 ? -5.671 11.065 19.111 1.00 90.69 188 ALA A N 1
ATOM 1479 C CA . ALA A 1 188 ? -6.878 10.978 19.927 1.00 90.69 188 ALA A CA 1
ATOM 1480 C C . ALA A 1 188 ? -6.917 9.681 20.752 1.00 90.69 188 ALA A C 1
ATOM 1482 O O . ALA A 1 188 ? -7.268 9.710 21.928 1.00 90.69 188 ALA A O 1
ATOM 1483 N N . PHE A 1 189 ? -6.480 8.558 20.173 1.00 86.38 189 PHE A N 1
ATOM 1484 C CA . PHE A 1 189 ? -6.397 7.289 20.892 1.00 86.38 189 PHE A CA 1
ATOM 1485 C C . PHE A 1 189 ? -5.397 7.339 22.056 1.00 86.38 189 PHE A C 1
ATOM 1487 O O . PHE A 1 189 ? -5.704 6.863 23.146 1.00 86.38 189 PHE A O 1
ATOM 1494 N N . LYS A 1 190 ? -4.214 7.934 21.845 1.00 88.38 190 LYS A N 1
ATOM 1495 C CA . LYS A 1 190 ? -3.194 8.111 22.896 1.00 88.38 190 LYS A CA 1
ATOM 1496 C C . LYS A 1 190 ? -3.670 8.983 24.053 1.00 88.38 190 LYS A C 1
ATOM 1498 O O . LYS A 1 190 ? -3.222 8.795 25.176 1.00 88.38 190 LYS A O 1
ATOM 1503 N N . GLU A 1 191 ? -4.543 9.939 23.766 1.00 90.31 191 GLU A N 1
ATOM 1504 C CA . GLU A 1 191 ? -5.153 10.832 24.753 1.00 90.31 191 GLU A CA 1
ATOM 1505 C C . GLU A 1 191 ? -6.410 10.231 25.405 1.00 90.31 191 GLU A C 1
ATOM 1507 O O . GLU A 1 191 ? -7.156 10.957 26.055 1.00 90.31 191 GLU A O 1
ATOM 1512 N N . GLU A 1 192 ? -6.685 8.936 25.198 1.00 89.19 192 GLU A N 1
ATOM 1513 C CA . GLU A 1 192 ? -7.878 8.225 25.695 1.00 89.19 192 GLU A CA 1
ATOM 1514 C C . GLU A 1 192 ? -9.213 8.802 25.172 1.00 89.19 192 GLU A C 1
ATOM 1516 O O . GLU A 1 192 ? -10.304 8.414 25.594 1.00 89.19 192 GLU A O 1
ATOM 1521 N N . ARG A 1 193 ? -9.162 9.682 24.162 1.00 93.75 193 ARG A N 1
ATOM 1522 C CA . ARG A 1 193 ? -10.329 10.205 23.438 1.00 93.75 193 ARG A CA 1
ATOM 1523 C C . ARG A 1 193 ? -10.760 9.215 22.359 1.00 93.75 193 ARG A C 1
ATOM 1525 O O . ARG A 1 193 ? -10.688 9.483 21.158 1.00 93.75 193 ARG A O 1
ATOM 1532 N N . HIS A 1 194 ? -11.210 8.039 22.789 1.00 89.69 194 HIS A N 1
ATOM 1533 C CA . HIS A 1 194 ? -11.497 6.912 21.896 1.00 89.69 194 HIS A CA 1
ATOM 1534 C C . HIS A 1 194 ? -12.606 7.204 20.867 1.00 89.69 194 HIS A C 1
ATOM 1536 O O . HIS A 1 194 ? -12.490 6.784 19.719 1.00 89.69 194 HIS A O 1
ATOM 1542 N N . LEU A 1 195 ? -13.633 7.986 21.223 1.00 95.62 195 LEU A N 1
ATOM 1543 C CA . LEU A 1 195 ? -14.694 8.392 20.285 1.00 95.62 195 LEU A CA 1
ATOM 1544 C C . LEU A 1 195 ? -14.184 9.324 19.173 1.00 95.62 195 LEU A C 1
ATOM 1546 O O . LEU A 1 195 ? -14.603 9.207 18.021 1.00 95.62 195 LEU A O 1
ATOM 1550 N N . ASP A 1 196 ? -13.244 10.218 19.488 1.00 95.62 196 ASP A N 1
ATOM 1551 C CA . ASP A 1 196 ? -12.610 11.072 18.479 1.00 95.62 196 ASP A CA 1
ATOM 1552 C C . ASP A 1 196 ? -11.692 10.250 17.567 1.00 95.62 196 ASP A C 1
ATOM 1554 O O . ASP A 1 196 ? -11.656 10.474 16.355 1.00 95.62 196 ASP A O 1
ATOM 1558 N N . ALA A 1 197 ? -10.996 9.252 18.124 1.00 90.81 197 ALA A N 1
ATOM 1559 C CA . ALA A 1 197 ? -10.202 8.312 17.338 1.00 90.81 197 ALA A CA 1
ATOM 1560 C C . ALA A 1 197 ? -11.076 7.548 16.332 1.00 90.81 197 ALA A C 1
ATOM 1562 O O . ALA A 1 197 ? -10.747 7.516 15.145 1.00 90.81 197 ALA A O 1
ATOM 1563 N N . ILE A 1 198 ? -12.223 7.029 16.788 1.00 94.81 198 ILE A N 1
ATOM 1564 C CA . ILE A 1 198 ? -13.247 6.384 15.952 1.00 94.81 198 ILE A CA 1
ATOM 1565 C C . ILE A 1 198 ? -13.654 7.301 14.793 1.00 94.81 198 ILE A C 1
ATOM 1567 O O . ILE A 1 198 ? -13.569 6.922 13.621 1.00 94.81 198 ILE A O 1
ATOM 1571 N N . LYS A 1 199 ? -14.015 8.552 15.098 1.00 97.50 199 LYS A N 1
ATOM 1572 C CA . LYS A 1 199 ? -14.418 9.546 14.095 1.00 97.50 199 LYS A CA 1
ATOM 1573 C C . LYS A 1 199 ? -13.339 9.786 13.037 1.00 97.50 199 LYS A C 1
ATOM 1575 O O . LYS A 1 199 ? -13.649 9.851 11.847 1.00 97.50 199 LYS A O 1
ATOM 1580 N N . HIS A 1 200 ? -12.081 9.921 13.449 1.00 96.38 200 HIS A N 1
ATOM 1581 C CA . HIS A 1 200 ? -10.974 10.139 12.522 1.00 96.38 200 HIS A CA 1
ATOM 1582 C C . HIS A 1 200 ? -10.709 8.924 11.626 1.00 96.38 200 HIS A C 1
ATOM 1584 O O . HIS A 1 200 ? -10.544 9.108 10.422 1.00 96.38 200 HIS A O 1
ATOM 1590 N N . TYR A 1 201 ? -10.725 7.696 12.155 1.00 93.31 201 TYR A N 1
ATOM 1591 C CA . TYR A 1 201 ? -10.562 6.497 11.322 1.00 93.31 201 TYR A CA 1
ATOM 1592 C C . TYR A 1 201 ? -11.745 6.269 10.383 1.00 93.31 201 TYR A C 1
ATOM 1594 O O . TYR A 1 201 ? -11.545 5.906 9.229 1.00 93.31 201 TYR A O 1
ATOM 1602 N N . SER A 1 202 ? -12.962 6.572 10.825 1.00 95.69 202 SER A N 1
ATOM 1603 C CA . SER A 1 202 ? -14.153 6.510 9.973 1.00 95.69 202 SER A CA 1
ATOM 1604 C C . SER A 1 202 ? -14.042 7.477 8.789 1.00 95.69 202 SER A C 1
ATOM 1606 O O . SER A 1 202 ? -14.366 7.120 7.658 1.00 95.69 202 SER A O 1
ATOM 1608 N N . ALA A 1 203 ? -13.511 8.683 9.023 1.00 95.56 203 ALA A N 1
ATOM 1609 C CA . ALA A 1 203 ? -13.234 9.645 7.960 1.00 95.56 203 ALA A CA 1
ATOM 1610 C C . ALA A 1 203 ? -12.163 9.143 6.975 1.00 95.56 203 ALA A C 1
ATOM 1612 O O . ALA A 1 203 ? -12.297 9.384 5.778 1.00 95.56 203 ALA A O 1
ATOM 1613 N N . VAL A 1 204 ? -11.144 8.411 7.452 1.00 92.31 204 VAL A N 1
ATOM 1614 C CA . VAL A 1 204 ? -10.172 7.736 6.573 1.00 92.31 204 VAL A CA 1
ATOM 1615 C C . VAL A 1 204 ? -10.900 6.760 5.653 1.00 92.31 204 VAL A C 1
ATOM 1617 O O . VAL A 1 204 ? -10.764 6.864 4.441 1.00 92.31 204 VAL A O 1
ATOM 1620 N N . LEU A 1 205 ? -11.712 5.856 6.209 1.00 90.88 205 LEU A N 1
ATOM 1621 C CA . LEU A 1 205 ? -12.405 4.805 5.448 1.00 90.88 205 LEU A CA 1
ATOM 1622 C C . LEU A 1 205 ? -13.436 5.358 4.454 1.00 90.88 205 LEU A C 1
ATOM 1624 O O . LEU A 1 205 ? -13.642 4.770 3.395 1.00 90.88 205 LEU A O 1
ATOM 1628 N N . ALA A 1 206 ? -14.049 6.502 4.763 1.00 91.31 206 ALA A N 1
ATOM 1629 C CA . ALA A 1 206 ? -14.943 7.207 3.847 1.00 91.31 206 ALA A CA 1
ATOM 1630 C C . ALA A 1 206 ? -14.200 7.898 2.686 1.00 91.31 206 ALA A C 1
ATOM 1632 O O . ALA A 1 206 ? -14.786 8.142 1.629 1.00 91.31 206 ALA A O 1
ATOM 1633 N N . PHE A 1 207 ? -12.915 8.217 2.859 1.00 84.06 207 PHE A N 1
ATOM 1634 C CA . PHE A 1 207 ? -12.089 8.862 1.844 1.00 84.06 207 PHE A CA 1
ATOM 1635 C C . PHE A 1 207 ? -11.595 7.823 0.828 1.00 84.06 207 PHE A C 1
ATOM 1637 O O . PHE A 1 207 ? -10.470 7.357 0.950 1.00 84.06 207 PHE A O 1
ATOM 1644 N N . ASN A 1 208 ? -12.458 7.429 -0.123 1.00 68.69 208 ASN A N 1
ATOM 1645 C CA . ASN A 1 208 ? -12.225 6.492 -1.246 1.00 68.69 208 ASN A CA 1
ATOM 1646 C C . ASN A 1 208 ? -10.833 5.813 -1.264 1.00 68.69 208 ASN A C 1
ATOM 1648 O O . ASN A 1 208 ? -9.975 6.141 -2.090 1.00 68.69 208 ASN A O 1
ATOM 1652 N N . ILE A 1 209 ? -10.582 4.901 -0.315 1.00 75.94 209 ILE A N 1
ATOM 1653 C CA . ILE A 1 209 ? -9.247 4.329 -0.125 1.00 75.94 209 ILE A CA 1
ATOM 1654 C C . ILE A 1 209 ? -9.035 3.231 -1.160 1.00 75.94 209 ILE A C 1
ATOM 1656 O O . ILE A 1 209 ? -9.562 2.128 -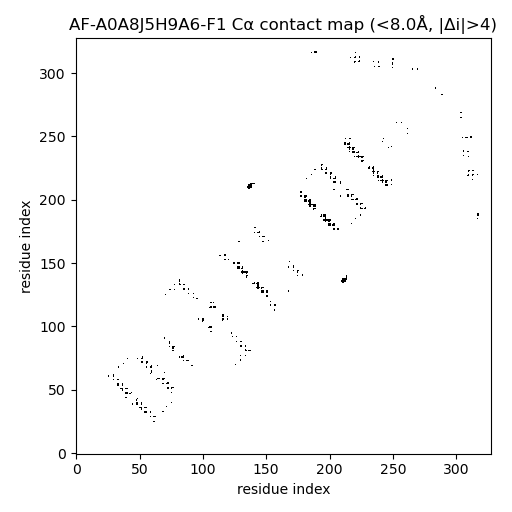1.032 1.00 75.94 209 ILE A O 1
ATOM 1660 N N . GLU A 1 210 ? -8.192 3.493 -2.153 1.00 80.50 210 GLU A N 1
ATOM 1661 C CA . GLU A 1 210 ? -7.792 2.451 -3.105 1.00 80.50 210 GLU A CA 1
ATOM 1662 C C . GLU A 1 210 ? -6.757 1.472 -2.509 1.00 80.50 210 GLU A C 1
ATOM 1664 O O . GLU A 1 210 ? -6.641 0.325 -2.945 1.00 80.50 210 GLU A O 1
ATOM 1669 N N . SER A 1 211 ? -5.999 1.903 -1.493 1.00 87.12 211 SER A N 1
ATOM 1670 C CA . SER A 1 211 ? -4.986 1.085 -0.815 1.00 87.12 211 SER A CA 1
ATOM 1671 C C . SER A 1 211 ? -5.604 0.133 0.215 1.00 87.12 211 SER A C 1
ATOM 1673 O O . SER A 1 211 ? -5.840 0.501 1.370 1.00 87.12 211 SER A O 1
ATOM 1675 N N . ARG A 1 212 ? -5.827 -1.123 -0.187 1.00 85.44 212 ARG A N 1
ATOM 1676 C CA . ARG A 1 212 ? -6.377 -2.167 0.698 1.00 85.44 212 ARG A CA 1
ATOM 1677 C C . ARG A 1 212 ? -5.542 -2.404 1.967 1.00 85.44 212 ARG A C 1
ATOM 1679 O O . ARG A 1 212 ? -6.147 -2.418 3.039 1.00 85.44 212 ARG A O 1
ATOM 1686 N N . PRO A 1 213 ? -4.196 -2.507 1.911 1.00 83.56 213 PRO A N 1
ATOM 1687 C CA . PRO A 1 213 ? -3.389 -2.701 3.120 1.00 83.56 213 PRO A CA 1
ATOM 1688 C C . PRO A 1 213 ? -3.482 -1.518 4.091 1.00 83.56 213 PRO A C 1
ATOM 1690 O O . PRO A 1 213 ? -3.539 -1.697 5.307 1.00 83.56 213 PRO A O 1
ATOM 1693 N N . PHE A 1 214 ? -3.561 -0.286 3.574 1.00 84.62 214 PHE A N 1
ATOM 1694 C CA . PHE A 1 214 ? -3.739 0.896 4.419 1.00 84.62 214 PHE A CA 1
ATOM 1695 C C . PHE A 1 214 ? -5.119 0.940 5.082 1.00 84.62 214 PHE A C 1
ATOM 1697 O O . PHE A 1 214 ? -5.220 1.232 6.274 1.00 84.62 214 PHE A O 1
ATOM 1704 N N . ALA A 1 215 ? -6.175 0.603 4.338 1.00 87.06 215 ALA A N 1
ATOM 1705 C CA . ALA A 1 215 ? -7.520 0.487 4.894 1.00 87.06 215 ALA A CA 1
ATOM 1706 C C . ALA A 1 215 ? -7.578 -0.572 6.009 1.00 87.06 215 ALA A C 1
ATOM 1708 O O . ALA A 1 215 ? -8.143 -0.304 7.068 1.00 87.06 215 ALA A O 1
ATOM 1709 N N . ALA A 1 216 ? -6.930 -1.728 5.816 1.00 81.31 216 ALA A N 1
ATOM 1710 C CA . ALA A 1 216 ? -6.835 -2.779 6.830 1.00 81.31 216 ALA A CA 1
ATOM 1711 C C . ALA A 1 216 ? -6.155 -2.287 8.123 1.00 81.31 216 ALA A C 1
ATOM 1713 O O . ALA A 1 216 ? -6.659 -2.549 9.216 1.00 81.31 216 ALA A O 1
ATOM 1714 N N . ILE A 1 217 ? -5.072 -1.503 8.016 1.00 84.06 217 ILE A N 1
ATOM 1715 C CA . ILE A 1 217 ? -4.425 -0.849 9.169 1.00 84.06 217 ILE A CA 1
ATOM 1716 C C . ILE A 1 217 ? -5.414 0.048 9.919 1.00 84.06 217 ILE A C 1
ATOM 1718 O O . ILE A 1 217 ? -5.534 -0.040 11.142 1.00 84.06 217 ILE A O 1
ATOM 1722 N N . CYS A 1 218 ? -6.114 0.927 9.200 1.00 87.25 218 CYS A N 1
ATOM 1723 C CA . CYS A 1 218 ? -7.044 1.878 9.804 1.00 87.25 218 CYS A CA 1
ATOM 1724 C C . CYS A 1 218 ? -8.237 1.185 10.469 1.00 87.25 218 CYS A C 1
ATOM 1726 O O . CYS A 1 218 ? -8.609 1.588 11.567 1.00 87.25 218 CYS A O 1
ATOM 1728 N N . LEU A 1 219 ? -8.769 0.117 9.869 1.00 83.12 219 LEU A N 1
ATOM 1729 C CA . LEU A 1 219 ? -9.801 -0.730 10.473 1.00 83.12 219 LEU A CA 1
ATOM 1730 C C . LEU A 1 219 ? -9.316 -1.383 11.771 1.00 83.12 219 LEU A C 1
ATOM 1732 O O . LEU A 1 219 ? -10.019 -1.355 12.771 1.00 83.12 219 LEU A O 1
ATOM 1736 N N . CYS A 1 220 ? -8.088 -1.908 11.815 1.00 81.56 220 CYS A N 1
ATOM 1737 C CA . CYS A 1 220 ? -7.549 -2.486 13.052 1.00 81.56 220 CYS A CA 1
ATOM 1738 C C . CYS A 1 220 ? -7.370 -1.438 14.156 1.00 81.56 220 CYS A C 1
ATOM 1740 O O . CYS A 1 220 ? -7.663 -1.696 15.323 1.00 81.56 220 CYS A O 1
ATOM 1742 N N . ASN A 1 221 ? -6.906 -0.241 13.792 1.00 85.88 221 ASN A N 1
ATOM 1743 C CA . ASN A 1 221 ? -6.771 0.862 14.740 1.00 85.88 221 ASN A CA 1
ATOM 1744 C C . ASN A 1 221 ? -8.136 1.341 15.253 1.00 85.88 221 ASN A C 1
ATOM 1746 O O . ASN A 1 221 ? -8.267 1.708 16.421 1.00 85.88 221 ASN A O 1
ATOM 1750 N N . HIS A 1 222 ? -9.150 1.315 14.391 1.00 89.06 222 HIS A N 1
ATOM 1751 C CA . HIS A 1 222 ? -10.519 1.633 14.754 1.00 89.06 222 HIS A CA 1
ATOM 1752 C C . HIS A 1 222 ? -11.129 0.566 15.669 1.00 89.06 222 HIS A C 1
ATOM 1754 O O . HIS A 1 222 ? -11.693 0.909 16.706 1.00 89.06 222 HIS A O 1
ATOM 1760 N N . ALA A 1 223 ? -10.894 -0.714 15.381 1.00 79.94 223 ALA A N 1
ATOM 1761 C CA . ALA A 1 223 ? -11.295 -1.827 16.231 1.00 79.94 223 ALA A CA 1
ATOM 1762 C C . ALA A 1 223 ? -10.696 -1.739 17.643 1.00 79.94 223 ALA A C 1
ATOM 1764 O O . ALA A 1 223 ? -11.392 -1.988 18.626 1.00 79.94 223 ALA A O 1
ATOM 1765 N N . ALA A 1 224 ? -9.433 -1.319 17.773 1.00 78.12 224 ALA A N 1
ATOM 1766 C CA . ALA A 1 224 ? -8.832 -1.048 19.078 1.00 78.12 224 ALA A CA 1
ATOM 1767 C C . ALA A 1 224 ? -9.561 0.086 19.826 1.00 78.12 224 ALA A C 1
ATOM 1769 O O . ALA A 1 224 ? -9.760 0.000 21.039 1.00 78.12 224 ALA A O 1
ATOM 1770 N N . ALA A 1 225 ? -9.994 1.136 19.119 1.00 81.00 225 ALA A N 1
ATOM 1771 C CA . ALA A 1 225 ? -10.764 2.236 19.705 1.00 81.00 225 ALA A CA 1
ATOM 1772 C C . ALA A 1 225 ? -12.176 1.797 20.127 1.00 81.00 225 ALA A C 1
ATOM 1774 O O . ALA A 1 225 ? -12.605 2.133 21.231 1.00 81.00 225 ALA A O 1
ATOM 1775 N N . TYR A 1 226 ? -12.857 0.986 19.312 1.00 79.56 226 TYR A N 1
ATOM 1776 C CA . TYR A 1 226 ? -14.136 0.365 19.660 1.00 79.56 226 TYR A CA 1
ATOM 1777 C C . TYR A 1 226 ? -14.027 -0.562 20.872 1.00 79.56 226 TYR A C 1
ATOM 1779 O O . TYR A 1 226 ? -14.861 -0.510 21.778 1.00 79.56 226 TYR A O 1
ATOM 1787 N N . GLN A 1 227 ? -12.960 -1.360 20.947 1.00 75.69 227 GLN A N 1
ATOM 1788 C CA . GLN A 1 227 ? -12.707 -2.215 22.101 1.00 75.69 227 GLN A CA 1
ATOM 1789 C C . GLN A 1 227 ? -12.539 -1.390 23.384 1.00 75.69 227 GLN A C 1
ATOM 1791 O O . GLN A 1 227 ? -13.118 -1.744 24.411 1.00 75.69 227 GLN A O 1
ATOM 1796 N N . ALA A 1 228 ? -11.793 -0.283 23.326 1.00 75.31 228 ALA A N 1
ATOM 1797 C CA . ALA A 1 228 ? -11.554 0.583 24.479 1.00 75.31 228 ALA A CA 1
ATOM 1798 C C . ALA A 1 228 ? -12.841 1.228 25.030 1.00 75.31 228 ALA A C 1
ATOM 1800 O O . ALA A 1 228 ? -12.946 1.452 26.234 1.00 75.31 228 ALA A O 1
ATOM 1801 N N . VAL A 1 229 ? -13.851 1.467 24.182 1.00 82.00 229 VAL A N 1
ATOM 1802 C CA . VAL A 1 229 ? -15.179 1.957 24.607 1.00 82.00 229 VAL A CA 1
ATOM 1803 C C . VAL A 1 229 ? -16.173 0.837 24.954 1.00 82.00 229 VAL A C 1
ATOM 1805 O O . VAL A 1 229 ? -17.322 1.120 25.285 1.00 82.00 229 VAL A O 1
ATOM 1808 N N . GLY A 1 230 ? -15.758 -0.433 24.884 1.00 73.75 230 GLY A N 1
ATOM 1809 C CA . GLY A 1 230 ? -16.602 -1.597 25.178 1.00 73.75 230 GLY A CA 1
ATOM 1810 C C . GLY A 1 230 ? -17.517 -2.046 24.030 1.00 73.75 230 GLY A C 1
ATOM 1811 O O . GLY A 1 230 ? -18.349 -2.931 24.227 1.00 73.75 230 GLY A O 1
ATOM 1812 N N . GLN A 1 231 ? -17.360 -1.487 22.827 1.00 75.12 231 GLN A N 1
ATOM 1813 C CA . GLN A 1 231 ? -18.110 -1.863 21.622 1.00 75.12 231 GLN A CA 1
ATOM 1814 C C . GLN A 1 231 ? -17.428 -3.039 20.909 1.00 75.12 231 GLN A C 1
ATOM 1816 O O . GLN A 1 231 ? -16.774 -2.906 19.878 1.00 75.12 231 GLN A O 1
ATOM 1821 N N . ILE A 1 232 ? -17.544 -4.227 21.502 1.00 66.75 232 ILE A N 1
ATOM 1822 C CA . ILE A 1 232 ? -16.817 -5.421 21.041 1.00 66.75 232 ILE A CA 1
ATOM 1823 C C . ILE A 1 232 ? -17.321 -5.927 19.679 1.00 66.75 232 ILE A C 1
ATOM 1825 O O . ILE A 1 232 ? -16.537 -6.443 18.886 1.00 66.75 232 ILE A O 1
ATOM 1829 N N . THR A 1 233 ? -18.612 -5.770 19.384 1.00 66.50 233 THR A N 1
ATOM 1830 C CA . THR A 1 233 ? -19.216 -6.198 18.111 1.00 66.50 233 THR A CA 1
ATOM 1831 C C . THR A 1 233 ? -18.660 -5.426 16.921 1.00 66.50 233 THR A C 1
ATOM 1833 O O . THR A 1 233 ? -18.303 -6.036 15.915 1.00 66.50 233 THR A O 1
ATOM 1836 N N . ASP A 1 234 ? -18.525 -4.108 17.058 1.00 75.62 234 ASP A N 1
ATOM 1837 C CA . ASP A 1 234 ? -18.006 -3.234 16.004 1.00 75.62 234 ASP A CA 1
ATOM 1838 C C . ASP A 1 234 ? -16.503 -3.462 15.797 1.00 75.62 234 ASP A C 1
ATOM 1840 O O . ASP A 1 234 ? -16.035 -3.559 14.665 1.00 75.62 234 ASP A O 1
ATOM 1844 N N . ALA A 1 235 ? -15.758 -3.702 16.884 1.00 69.00 235 ALA A N 1
ATOM 1845 C CA . ALA A 1 235 ? -14.354 -4.102 16.807 1.00 69.00 235 ALA A CA 1
ATOM 1846 C C . ALA A 1 235 ? -14.150 -5.419 16.030 1.00 69.00 235 ALA A C 1
ATOM 1848 O O . ALA A 1 235 ? -13.231 -5.533 15.217 1.00 69.00 235 ALA A O 1
ATOM 1849 N N . ILE A 1 236 ? -15.014 -6.416 16.252 1.00 70.31 236 ILE A N 1
ATOM 1850 C CA . ILE A 1 236 ? -14.976 -7.691 15.519 1.00 70.31 236 ILE A CA 1
ATOM 1851 C C . ILE A 1 236 ? -15.299 -7.482 14.036 1.00 70.31 236 ILE A C 1
ATOM 1853 O O . ILE A 1 236 ? -14.634 -8.075 13.181 1.00 70.31 236 ILE A O 1
ATOM 1857 N N . ALA A 1 237 ? -16.295 -6.650 13.724 1.00 74.44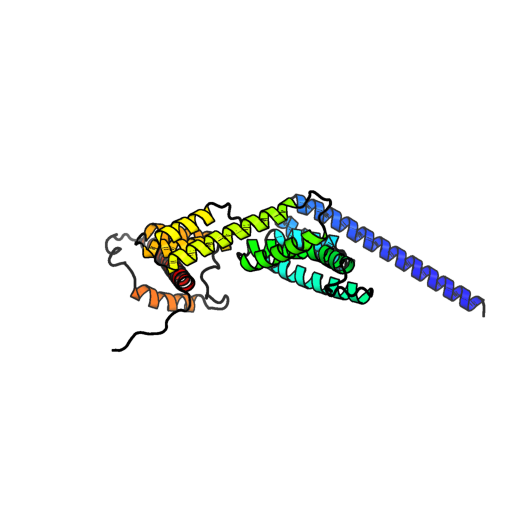 237 ALA A N 1
ATOM 1858 C CA . ALA A 1 237 ? -16.667 -6.342 12.348 1.00 74.44 237 ALA A CA 1
ATOM 1859 C C . ALA A 1 237 ? -15.500 -5.687 11.591 1.00 74.44 237 ALA A C 1
ATOM 1861 O O . ALA A 1 237 ? -15.107 -6.183 10.532 1.00 74.44 237 ALA A O 1
ATOM 1862 N N . ASP A 1 238 ? -14.879 -4.659 12.173 1.00 78.06 238 ASP A N 1
ATOM 1863 C CA . ASP A 1 238 ? -13.746 -3.953 11.568 1.00 78.06 238 ASP A CA 1
ATOM 1864 C C . ASP A 1 238 ? -12.549 -4.880 11.327 1.00 78.06 238 ASP A C 1
ATOM 1866 O O . ASP A 1 238 ? -11.960 -4.880 10.243 1.00 78.06 238 ASP A O 1
ATOM 1870 N N . CYS A 1 239 ? -12.208 -5.736 12.292 1.00 70.88 239 CYS A N 1
ATOM 1871 C CA . CYS A 1 239 ? -11.122 -6.693 12.111 1.00 70.88 239 CYS A CA 1
ATOM 1872 C C . CYS A 1 239 ? -11.452 -7.784 11.074 1.00 70.88 239 CYS A C 1
ATOM 1874 O O . CYS A 1 239 ? -10.561 -8.204 10.336 1.00 70.88 239 CYS A O 1
ATOM 1876 N N . SER A 1 240 ? -12.715 -8.205 10.956 1.00 73.06 240 SER A N 1
ATOM 1877 C CA . SER A 1 240 ? -13.140 -9.163 9.924 1.00 73.06 240 SER A CA 1
ATOM 1878 C C . SER A 1 240 ? -12.971 -8.576 8.519 1.00 73.06 240 SER A C 1
ATOM 1880 O O . SER A 1 240 ? -12.443 -9.236 7.622 1.00 73.06 240 SER A O 1
ATOM 1882 N N . VAL A 1 241 ? -13.345 -7.304 8.338 1.00 79.12 241 VAL A N 1
ATOM 1883 C CA . VAL A 1 241 ? -13.121 -6.577 7.081 1.00 79.12 241 VAL A CA 1
ATOM 1884 C C . VAL A 1 241 ? -11.623 -6.389 6.824 1.00 79.12 241 VAL A C 1
ATOM 1886 O O . VAL A 1 241 ? -11.167 -6.605 5.703 1.00 79.12 241 VAL A O 1
ATOM 1889 N N . ALA A 1 242 ? -10.831 -6.058 7.847 1.00 73.31 242 ALA A N 1
ATOM 1890 C CA . ALA A 1 242 ? -9.386 -5.886 7.707 1.00 73.31 242 ALA A CA 1
ATOM 1891 C C . ALA A 1 242 ? -8.684 -7.162 7.207 1.00 73.31 242 ALA A C 1
ATOM 1893 O O . ALA A 1 242 ? -7.849 -7.078 6.309 1.00 73.31 242 ALA A O 1
ATOM 1894 N N . ILE A 1 243 ? -9.067 -8.339 7.717 1.00 70.69 243 ILE A N 1
ATOM 1895 C CA . ILE A 1 243 ? -8.543 -9.638 7.254 1.00 70.69 243 ILE A CA 1
ATOM 1896 C C . ILE A 1 243 ? -8.897 -9.885 5.784 1.00 70.69 243 ILE A C 1
ATOM 1898 O O . ILE A 1 243 ? -8.062 -10.370 5.020 1.00 70.69 243 ILE A O 1
ATOM 1902 N N . ALA A 1 244 ? -10.125 -9.552 5.378 1.00 73.56 244 ALA A N 1
ATOM 1903 C CA . ALA A 1 244 ? -10.567 -9.714 3.995 1.00 73.56 244 ALA A CA 1
ATOM 1904 C C . ALA A 1 244 ? -9.827 -8.773 3.024 1.00 73.56 244 ALA A C 1
ATOM 1906 O O . ALA A 1 244 ? -9.641 -9.114 1.854 1.00 73.56 244 ALA A O 1
ATOM 1907 N N . LEU A 1 245 ? -9.400 -7.599 3.499 1.00 72.12 245 LEU A N 1
ATOM 1908 C CA . LEU A 1 245 ? -8.646 -6.622 2.711 1.00 72.12 245 LEU A CA 1
ATOM 1909 C C . LEU A 1 245 ? -7.150 -6.944 2.627 1.00 72.12 245 LEU A C 1
ATOM 1911 O O . LEU A 1 245 ? -6.565 -6.764 1.557 1.00 72.12 245 LEU A O 1
ATOM 1915 N N . ASP A 1 246 ? -6.544 -7.414 3.721 1.00 66.50 246 ASP A N 1
ATOM 1916 C CA . ASP A 1 246 ? -5.131 -7.793 3.783 1.00 66.50 246 ASP A CA 1
ATOM 1917 C C . ASP A 1 246 ? -4.884 -8.939 4.781 1.00 66.50 246 ASP A C 1
ATOM 1919 O O . ASP A 1 246 ? -4.704 -8.746 5.986 1.00 66.50 246 ASP A O 1
ATOM 1923 N N . ALA A 1 247 ? -4.797 -10.158 4.248 1.00 59.19 247 ALA A N 1
ATOM 1924 C CA . ALA A 1 247 ? -4.527 -11.362 5.029 1.00 59.19 247 ALA A CA 1
ATOM 1925 C C . ALA A 1 247 ? -3.091 -11.432 5.597 1.00 59.19 247 ALA A C 1
ATOM 1927 O O . ALA A 1 247 ? -2.814 -12.287 6.441 1.00 59.19 247 ALA A O 1
ATOM 1928 N N . THR A 1 248 ? -2.172 -10.571 5.143 1.00 56.59 248 THR A N 1
ATOM 1929 C CA . THR A 1 248 ? -0.760 -10.556 5.569 1.00 56.59 248 THR A CA 1
ATOM 1930 C C . THR A 1 248 ? -0.492 -9.605 6.736 1.00 56.59 248 THR A C 1
ATOM 1932 O O . THR A 1 248 ? 0.589 -9.636 7.326 1.00 56.59 248 THR A O 1
ATOM 1935 N N . TYR A 1 249 ? -1.487 -8.796 7.109 1.00 48.25 249 TYR A N 1
ATOM 1936 C CA . TYR A 1 249 ? -1.350 -7.740 8.102 1.00 48.25 249 TYR A CA 1
ATOM 1937 C C . TYR A 1 249 ? -1.043 -8.170 9.555 1.00 48.25 249 TYR A C 1
ATOM 1939 O O . TYR A 1 249 ? -0.343 -7.398 10.215 1.00 48.25 249 TYR A O 1
ATOM 1947 N N . PRO A 1 250 ? -1.473 -9.337 10.098 1.00 47.06 250 PRO A N 1
ATOM 1948 C CA . PRO A 1 250 ? -1.078 -9.715 11.453 1.00 47.06 250 PRO A CA 1
ATOM 1949 C C . PRO A 1 250 ? 0.440 -9.926 11.492 1.00 47.06 250 PRO A C 1
ATOM 1951 O O . PRO A 1 250 ? 0.961 -10.954 11.046 1.00 47.06 250 PRO A O 1
ATOM 1954 N N . LYS A 1 251 ? 1.171 -8.939 12.013 1.00 41.41 251 LYS A N 1
ATOM 1955 C CA . LYS A 1 251 ? 2.631 -8.922 11.968 1.00 41.41 251 LYS A CA 1
ATOM 1956 C C . LYS A 1 251 ? 3.172 -10.056 12.837 1.00 41.41 251 LYS A C 1
ATOM 1958 O O . LYS A 1 251 ? 2.690 -10.350 13.929 1.00 41.41 251 LYS A O 1
ATOM 1963 N N . GLY A 1 252 ? 4.212 -10.725 12.352 1.00 39.34 252 GLY A N 1
ATOM 1964 C CA . GLY A 1 252 ? 4.955 -11.703 13.152 1.00 39.34 252 GLY A CA 1
ATOM 1965 C C . GLY A 1 252 ? 4.482 -13.150 13.037 1.00 39.34 252 GLY A C 1
ATOM 1966 O O . GLY A 1 252 ? 4.686 -13.930 13.962 1.00 39.34 252 GLY A O 1
ATOM 1967 N N . ILE A 1 253 ? 3.885 -13.535 11.912 1.00 38.41 253 ILE A N 1
ATOM 1968 C CA . ILE A 1 253 ? 4.106 -14.891 11.408 1.00 38.41 253 ILE A CA 1
ATOM 1969 C C . ILE A 1 253 ? 5.226 -14.761 10.379 1.00 38.41 253 ILE A C 1
ATOM 1971 O O . ILE A 1 253 ? 5.017 -14.175 9.319 1.00 38.41 253 ILE A O 1
ATOM 1975 N N . GLU A 1 254 ? 6.430 -15.243 10.703 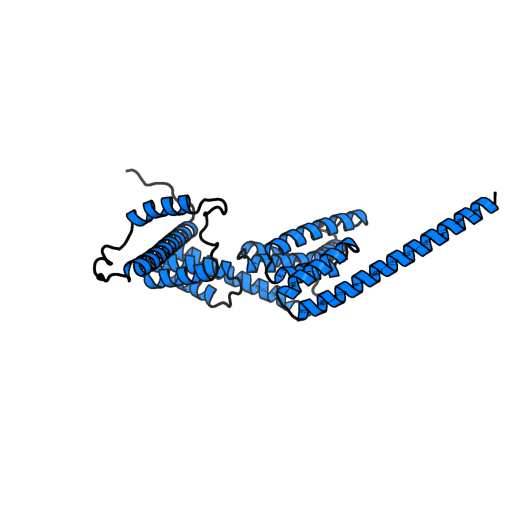1.00 38.25 254 GLU A N 1
ATOM 1976 C CA . GLU A 1 254 ? 7.426 -15.436 9.650 1.00 38.25 254 GLU A CA 1
ATOM 1977 C C . GLU A 1 254 ? 6.834 -16.414 8.634 1.00 38.25 254 GLU A C 1
ATOM 1979 O O . GLU A 1 254 ? 6.294 -17.456 9.012 1.00 38.25 254 GLU A O 1
ATOM 1984 N N . SER A 1 255 ? 6.968 -16.117 7.344 1.00 41.34 255 SER A N 1
ATOM 1985 C CA . SER A 1 255 ? 6.543 -17.000 6.250 1.00 41.34 255 SER A CA 1
ATOM 1986 C C . SER A 1 255 ? 7.210 -18.390 6.284 1.00 41.34 255 SER A C 1
ATOM 1988 O O . SER A 1 255 ? 6.795 -19.285 5.555 1.00 41.34 255 SER A O 1
ATOM 1990 N N . SER A 1 256 ? 8.230 -18.570 7.131 1.00 37.72 256 SER A N 1
ATOM 1991 C CA . SER A 1 256 ? 8.981 -19.799 7.426 1.00 37.72 256 SER A CA 1
ATOM 1992 C C . SER A 1 256 ? 8.434 -20.618 8.608 1.00 37.72 256 SER A C 1
ATOM 1994 O O . SER A 1 256 ? 8.825 -21.774 8.775 1.00 37.72 256 SER A O 1
ATOM 1996 N N . SER A 1 257 ? 7.574 -20.050 9.460 1.00 39.25 257 SER A N 1
ATOM 1997 C CA . SER A 1 257 ? 7.111 -20.717 10.681 1.00 39.25 257 SER A CA 1
ATOM 1998 C C . SER A 1 257 ? 6.139 -21.848 10.356 1.00 39.25 257 SER A C 1
ATOM 2000 O O . SER A 1 257 ? 5.167 -21.665 9.620 1.00 39.25 257 SER A O 1
ATOM 2002 N N . SER A 1 258 ? 6.380 -23.036 10.923 1.00 45.25 258 SER A N 1
ATOM 2003 C CA . SER A 1 258 ? 5.506 -24.178 10.674 1.00 45.25 258 SER A CA 1
ATOM 2004 C C . SER A 1 258 ? 4.102 -23.888 11.202 1.00 45.25 258 SER A C 1
ATOM 2006 O O . SER A 1 258 ? 3.900 -23.343 12.292 1.00 45.25 258 SER A O 1
ATOM 2008 N N . VAL A 1 259 ? 3.104 -24.312 10.433 1.00 43.28 259 VAL A N 1
ATOM 2009 C CA . VAL A 1 259 ? 1.687 -24.174 10.778 1.00 43.28 259 VAL A CA 1
ATOM 2010 C C . VAL A 1 259 ? 1.381 -24.757 12.170 1.00 43.28 259 VAL A C 1
ATOM 2012 O O . VAL A 1 259 ? 0.454 -24.299 12.835 1.00 43.28 259 VAL A O 1
ATOM 2015 N N . ALA A 1 260 ? 2.150 -25.743 12.643 1.00 43.34 260 ALA A N 1
ATOM 2016 C CA . ALA A 1 260 ? 1.958 -26.386 13.941 1.00 43.34 260 ALA A CA 1
ATOM 2017 C C . ALA A 1 260 ? 2.450 -25.536 15.129 1.00 43.34 260 ALA A C 1
ATOM 2019 O O . ALA A 1 260 ? 1.797 -25.513 16.175 1.00 43.34 260 ALA A O 1
ATOM 2020 N N . ASP A 1 261 ? 3.554 -24.806 14.967 1.00 44.44 261 ASP A N 1
ATOM 2021 C CA . ASP A 1 261 ? 4.164 -24.009 16.041 1.00 44.44 261 ASP A CA 1
ATOM 2022 C C . ASP A 1 261 ? 3.384 -22.721 16.296 1.00 44.44 261 ASP A C 1
ATOM 2024 O O . ASP A 1 261 ? 3.111 -22.363 17.447 1.00 44.44 261 ASP A O 1
ATOM 2028 N N . ILE A 1 262 ? 2.904 -22.107 15.210 1.00 42.22 262 ILE A N 1
ATOM 2029 C CA . ILE A 1 262 ? 1.965 -20.985 15.246 1.00 42.22 262 ILE A CA 1
ATOM 2030 C C . ILE A 1 262 ? 0.690 -21.426 15.985 1.00 42.22 262 ILE A C 1
ATOM 2032 O O . ILE A 1 262 ? 0.289 -20.803 16.963 1.00 42.22 262 ILE A O 1
ATOM 2036 N N . LYS A 1 263 ? 0.100 -22.576 15.631 1.00 43.69 263 LYS A N 1
ATOM 2037 C CA . LYS A 1 263 ? -1.107 -23.109 16.298 1.00 43.69 263 LYS A CA 1
ATOM 2038 C C . LYS A 1 263 ? -0.920 -23.369 17.801 1.00 43.69 263 LYS A C 1
ATOM 2040 O O . LYS A 1 263 ? -1.842 -23.154 18.589 1.00 43.69 263 LYS A O 1
ATOM 2045 N N . LYS A 1 264 ? 0.256 -23.842 18.225 1.00 44.53 264 LYS A N 1
ATOM 2046 C CA . LYS A 1 264 ? 0.537 -24.208 19.626 1.00 44.53 264 LYS A CA 1
ATOM 2047 C C . LYS A 1 264 ? 0.732 -22.989 20.536 1.00 44.53 264 LYS A C 1
ATOM 2049 O O . LYS A 1 264 ? 0.298 -23.026 21.689 1.00 44.53 264 LYS A O 1
ATOM 2054 N N . ALA A 1 265 ? 1.353 -21.921 20.032 1.00 41.72 265 ALA A N 1
ATOM 2055 C CA . ALA A 1 265 ? 1.556 -20.677 20.779 1.00 41.72 265 ALA A CA 1
ATOM 2056 C C . ALA A 1 265 ? 0.232 -19.930 21.035 1.00 41.72 265 ALA A C 1
ATOM 2058 O O . ALA A 1 265 ? -0.001 -19.458 22.150 1.00 41.72 265 ALA A O 1
ATOM 2059 N N . TYR A 1 266 ? -0.670 -19.919 20.049 1.00 41.00 266 TYR A N 1
ATOM 2060 C CA . TYR A 1 266 ? -1.991 -19.285 20.140 1.00 41.00 266 TYR A CA 1
ATOM 2061 C C . TYR A 1 266 ? -2.922 -19.985 21.140 1.00 41.00 266 TYR A C 1
ATOM 2063 O O . TYR A 1 266 ? -3.490 -19.332 22.016 1.00 41.00 266 TYR A O 1
ATOM 2071 N N . ARG A 1 267 ? -2.966 -21.326 21.129 1.00 42.62 267 ARG A N 1
ATOM 2072 C CA . ARG A 1 267 ? -3.776 -22.132 22.063 1.00 42.62 267 ARG A CA 1
ATOM 2073 C C . ARG A 1 267 ? -3.505 -21.810 23.540 1.00 42.62 267 ARG A C 1
ATOM 2075 O O . ARG A 1 267 ? -4.410 -21.859 24.367 1.00 42.62 267 ARG A O 1
ATOM 2082 N N . LYS A 1 268 ? -2.255 -21.488 23.891 1.00 43.41 268 LYS A N 1
ATOM 2083 C CA . LYS A 1 268 ? -1.842 -21.182 25.274 1.00 43.41 268 LYS A CA 1
ATOM 2084 C C . LYS A 1 268 ? -2.206 -19.752 25.705 1.00 43.41 268 LYS A C 1
ATOM 2086 O O . LYS A 1 268 ? -2.340 -19.506 26.903 1.00 43.41 268 LYS A O 1
ATOM 2091 N N . ALA A 1 269 ? -2.362 -18.829 24.754 1.00 39.91 269 ALA A N 1
ATOM 2092 C CA . ALA A 1 269 ? -2.723 -17.434 25.002 1.00 39.91 269 ALA A CA 1
ATOM 2093 C C . ALA A 1 269 ? -4.251 -17.221 25.020 1.00 39.91 269 ALA A C 1
ATOM 2095 O O . ALA A 1 269 ? -4.749 -16.548 25.919 1.00 39.91 269 ALA A O 1
ATOM 2096 N N . ALA A 1 270 ? -4.995 -17.874 24.119 1.00 37.69 270 ALA A N 1
ATOM 2097 C CA . ALA A 1 270 ? -6.459 -17.806 24.034 1.00 37.69 270 ALA A CA 1
ATOM 2098 C C . ALA A 1 270 ? -7.165 -18.362 25.288 1.00 37.69 270 ALA A C 1
ATOM 2100 O O . ALA A 1 270 ? -8.096 -17.756 25.817 1.00 37.69 270 ALA A O 1
ATOM 2101 N N . LEU A 1 271 ? -6.654 -19.468 25.850 1.00 43.22 271 LEU A N 1
ATOM 2102 C CA . LEU A 1 271 ? -7.172 -20.071 27.089 1.00 43.22 271 LEU A CA 1
ATOM 2103 C C . LEU A 1 271 ? -7.059 -19.163 28.325 1.00 43.22 271 LEU A C 1
ATOM 2105 O O . LEU A 1 271 ? -7.729 -19.414 29.323 1.00 43.22 271 LEU A O 1
ATOM 2109 N N . ARG A 1 272 ? -6.218 -18.122 28.293 1.00 36.88 272 ARG A N 1
ATOM 2110 C CA . ARG A 1 272 ? -6.070 -17.187 29.418 1.00 36.88 272 ARG A CA 1
ATOM 2111 C C . ARG A 1 272 ? -7.138 -16.090 29.447 1.00 36.88 272 ARG A C 1
ATOM 2113 O O . ARG A 1 272 ? -7.297 -15.474 30.496 1.00 36.88 272 ARG A O 1
ATOM 2120 N N . HIS A 1 273 ? -7.865 -15.860 28.348 1.00 39.19 273 HIS A N 1
ATOM 2121 C CA . HIS A 1 273 ? -8.749 -14.694 28.207 1.00 39.19 273 HIS A CA 1
ATOM 2122 C C . HIS A 1 273 ? -10.114 -14.983 27.544 1.00 39.19 273 HIS A C 1
ATOM 2124 O O . HIS A 1 273 ? -10.819 -14.044 27.185 1.00 39.19 273 HIS A O 1
ATOM 2130 N N . HIS A 1 274 ? -10.520 -16.249 27.383 1.00 42.19 274 HIS A N 1
ATOM 2131 C CA . HIS A 1 274 ? -11.715 -16.589 26.597 1.00 42.19 274 HIS A CA 1
ATOM 2132 C C . HIS A 1 274 ? -13.056 -16.278 27.316 1.00 42.19 274 HIS A C 1
ATOM 2134 O O . HIS A 1 274 ? -13.255 -16.732 28.446 1.00 42.19 274 HIS A O 1
ATOM 2140 N N . PRO A 1 275 ? -14.025 -15.611 26.652 1.00 39.78 275 PRO A N 1
ATOM 2141 C CA . PRO A 1 275 ? -15.375 -15.327 27.168 1.00 39.78 275 PRO A CA 1
ATOM 2142 C C . PRO A 1 275 ? -16.373 -16.514 27.115 1.00 39.78 275 PRO A C 1
ATOM 2144 O O . PRO A 1 275 ? -17.566 -16.339 27.358 1.00 39.78 275 PRO A O 1
ATOM 2147 N N . ASP A 1 276 ? -15.907 -17.753 26.908 1.00 47.69 276 ASP A N 1
ATOM 2148 C CA . ASP A 1 276 ? -16.754 -18.959 26.779 1.00 47.69 276 ASP A CA 1
ATOM 2149 C C . ASP A 1 276 ? -16.959 -19.742 28.082 1.00 47.69 276 ASP A C 1
ATOM 2151 O O . ASP A 1 276 ? -16.870 -20.967 28.149 1.00 47.69 276 ASP A O 1
ATOM 2155 N N . LYS A 1 277 ? -17.388 -19.006 29.111 1.00 50.31 277 LYS A N 1
ATOM 2156 C CA . LYS A 1 277 ? -18.539 -19.468 29.904 1.00 50.31 277 LYS A CA 1
ATOM 2157 C C . LYS A 1 277 ? -19.876 -19.246 29.162 1.00 50.31 277 LYS A C 1
ATOM 2159 O O . LYS A 1 277 ? -20.891 -19.753 29.621 1.00 50.31 277 LYS A O 1
ATOM 2164 N N . ALA A 1 278 ? -19.900 -18.533 28.028 1.00 37.53 278 ALA A N 1
ATOM 2165 C CA . ALA A 1 278 ? -21.124 -18.205 27.288 1.00 37.53 278 ALA A CA 1
ATOM 2166 C C . ALA A 1 278 ? -21.608 -19.283 26.288 1.00 37.53 278 ALA A C 1
ATOM 2168 O O . ALA A 1 278 ? -22.812 -19.434 26.101 1.00 37.53 278 ALA A O 1
ATOM 2169 N N . VAL A 1 279 ? -20.724 -20.088 25.686 1.00 41.12 279 VAL A N 1
ATOM 2170 C CA . VAL A 1 279 ? -21.108 -21.086 24.652 1.00 41.12 279 VAL A CA 1
ATOM 2171 C C . VAL A 1 279 ? -21.511 -22.458 25.230 1.00 41.12 279 VAL A C 1
ATOM 2173 O O . VAL A 1 279 ? -21.800 -23.409 24.507 1.00 41.12 279 VAL A O 1
ATOM 2176 N N . GLN A 1 280 ? -21.653 -22.575 26.553 1.00 45.75 280 GLN A N 1
ATOM 2177 C CA . GLN A 1 280 ? -22.045 -23.822 27.225 1.00 45.75 280 GLN A CA 1
ATOM 2178 C C . GLN A 1 280 ? -23.523 -24.247 27.022 1.00 45.75 280 GLN A C 1
ATOM 2180 O O . GLN A 1 280 ? -23.957 -25.201 27.664 1.00 45.75 280 GLN A O 1
ATOM 2185 N N . ILE A 1 281 ? -24.302 -23.593 26.141 1.00 41.31 281 ILE A N 1
ATOM 2186 C CA . ILE A 1 281 ? -25.767 -23.787 26.046 1.00 41.31 281 ILE A CA 1
ATOM 2187 C C . ILE A 1 281 ? -26.294 -24.473 24.767 1.00 41.31 281 ILE A C 1
ATOM 2189 O O . ILE A 1 281 ? -27.426 -24.948 24.801 1.00 41.31 281 ILE A O 1
ATOM 2193 N N . LEU A 1 282 ? -25.561 -24.636 23.656 1.00 35.28 282 LEU A N 1
ATOM 2194 C CA . LEU A 1 282 ? -26.203 -25.152 22.424 1.00 35.28 282 LEU A CA 1
ATOM 2195 C C . LEU A 1 282 ? -25.816 -26.594 22.039 1.00 35.28 282 LEU A C 1
ATOM 2197 O O . LEU A 1 282 ? -24.684 -26.928 21.707 1.00 35.28 282 LEU A O 1
ATOM 2201 N N . VAL A 1 283 ? -26.843 -27.442 22.132 1.00 44.38 283 VAL A N 1
ATOM 2202 C CA . VAL A 1 283 ? -26.881 -28.903 22.280 1.00 44.38 283 VAL A CA 1
ATOM 2203 C C . VAL A 1 283 ? -26.604 -29.723 21.001 1.00 44.38 283 VAL A C 1
ATOM 2205 O O . VAL A 1 283 ? -26.889 -29.329 19.871 1.00 44.38 283 VAL A O 1
ATOM 2208 N N . ARG A 1 284 ? -26.054 -30.921 21.255 1.00 50.62 284 ARG A N 1
ATOM 2209 C CA . ARG A 1 284 ? -25.864 -32.179 20.488 1.00 50.62 284 ARG A CA 1
ATOM 2210 C C . ARG A 1 284 ? -26.812 -32.511 19.314 1.00 50.62 284 ARG A C 1
ATOM 2212 O O . ARG A 1 284 ? -28.012 -32.313 19.421 1.00 50.62 284 ARG A O 1
ATOM 2219 N N . SER A 1 285 ? -26.250 -33.134 18.266 1.00 35.88 285 SER A N 1
ATOM 2220 C CA . SER A 1 285 ? -26.841 -34.245 17.486 1.00 35.88 285 SER A CA 1
ATOM 2221 C C . SER A 1 285 ? -25.792 -34.833 16.527 1.00 35.88 285 SER A C 1
ATOM 2223 O O . SER A 1 285 ? -25.020 -34.099 15.915 1.00 35.88 285 SER A O 1
ATOM 2225 N N . GLU A 1 286 ? -25.780 -36.156 16.397 1.00 51.09 286 GLU A N 1
ATOM 2226 C CA . GLU A 1 286 ? -24.736 -36.970 15.763 1.00 51.09 286 GLU A CA 1
ATOM 2227 C C . GLU A 1 286 ? -24.699 -36.774 14.227 1.00 51.09 286 GLU A C 1
ATOM 2229 O O . GLU A 1 286 ? -25.737 -36.645 13.585 1.00 51.09 286 GLU A O 1
ATOM 2234 N N . ASN A 1 287 ? -23.490 -36.694 13.650 1.00 54.53 287 ASN A N 1
ATOM 2235 C CA . ASN A 1 287 ? -23.092 -36.198 12.305 1.00 54.53 287 ASN A CA 1
ATOM 2236 C C . ASN A 1 287 ? -22.969 -34.678 12.112 1.00 54.53 287 ASN A C 1
ATOM 2238 O O . ASN A 1 287 ? -22.214 -34.239 11.243 1.00 54.53 287 ASN A O 1
ATOM 2242 N N . LEU A 1 288 ? -23.565 -33.867 12.983 1.00 46.12 288 LEU A N 1
ATOM 2243 C CA . LEU A 1 288 ? -23.294 -32.430 13.052 1.00 46.12 288 LEU A CA 1
ATOM 2244 C C . LEU A 1 288 ? -21.967 -32.141 13.778 1.00 46.12 288 LEU A C 1
ATOM 2246 O O . LEU A 1 288 ? -21.445 -31.043 13.676 1.00 46.12 288 LEU A O 1
ATOM 2250 N N . ASP A 1 289 ? -21.375 -33.126 14.460 1.00 51.47 289 ASP A N 1
ATOM 2251 C CA . ASP A 1 289 ? -20.156 -32.967 15.262 1.00 51.47 289 ASP A CA 1
ATOM 2252 C C . ASP A 1 289 ? -18.873 -32.787 14.445 1.00 51.47 289 ASP A C 1
ATOM 2254 O O . ASP A 1 289 ? -17.904 -32.239 14.963 1.00 51.47 289 ASP A O 1
ATOM 2258 N N . LYS A 1 290 ? -18.812 -33.250 13.188 1.00 51.72 290 LYS A N 1
ATOM 2259 C CA . LYS A 1 290 ? -17.655 -32.978 12.315 1.00 51.72 290 LYS A CA 1
ATOM 2260 C C . LYS A 1 290 ? -17.734 -31.564 11.741 1.00 51.72 290 LYS A C 1
ATOM 2262 O O . LYS A 1 290 ? -16.769 -30.827 11.877 1.00 51.72 290 LYS A O 1
ATOM 2267 N N . LEU A 1 291 ? -18.899 -31.167 11.221 1.00 43.84 291 LEU A N 1
ATOM 2268 C CA . LEU A 1 291 ? -19.140 -29.807 10.732 1.00 43.84 291 LEU A CA 1
ATOM 2269 C C . LEU A 1 291 ? -19.104 -28.785 11.875 1.00 43.84 291 LEU A C 1
ATOM 2271 O O . LEU A 1 291 ? -18.524 -27.730 11.714 1.00 43.84 291 LEU A O 1
ATOM 2275 N N . ARG A 1 292 ? -19.633 -29.099 13.063 1.00 48.31 292 ARG A N 1
ATOM 2276 C CA . ARG A 1 292 ? -19.478 -28.269 14.269 1.00 48.31 292 ARG A CA 1
ATOM 2277 C C . ARG A 1 292 ? -18.044 -28.198 14.729 1.00 48.31 292 ARG A C 1
ATOM 2279 O O . ARG A 1 292 ? -17.670 -27.152 15.216 1.00 48.31 292 ARG A O 1
ATOM 2286 N N . ARG A 1 293 ? -17.251 -29.266 14.615 1.00 51.59 293 ARG A N 1
ATOM 2287 C CA . ARG A 1 293 ? -15.816 -29.180 14.904 1.00 51.59 293 ARG A CA 1
ATOM 2288 C C . ARG A 1 293 ? -15.104 -28.330 13.868 1.00 51.59 293 ARG A C 1
ATOM 2290 O O . ARG A 1 293 ? -14.348 -27.474 14.276 1.00 51.59 293 ARG A O 1
ATOM 2297 N N . GLU A 1 294 ? -15.381 -28.488 12.579 1.00 50.06 294 GLU A N 1
ATOM 2298 C CA . GLU A 1 294 ? -14.781 -27.660 11.524 1.00 50.06 294 GLU A CA 1
ATOM 2299 C C . GLU A 1 294 ? -15.195 -26.188 11.656 1.00 50.06 294 GLU A C 1
ATOM 2301 O O . GLU A 1 294 ? -14.322 -25.329 11.672 1.00 50.06 294 GLU A O 1
ATOM 2306 N N . VAL A 1 295 ? -16.485 -25.904 11.863 1.00 45.12 295 VAL A N 1
ATOM 2307 C CA . VAL A 1 295 ? -17.035 -24.559 12.096 1.00 45.12 295 VAL A CA 1
ATOM 2308 C C . VAL A 1 295 ? -16.569 -23.997 13.435 1.00 45.12 295 VAL A C 1
ATOM 2310 O O . VAL A 1 295 ? -16.198 -22.838 13.492 1.00 45.12 295 VAL A O 1
ATOM 2313 N N . ALA A 1 296 ? -16.527 -24.777 14.518 1.00 48.03 296 ALA A N 1
ATOM 2314 C CA . ALA A 1 296 ? -15.997 -24.302 15.798 1.00 48.03 296 ALA A CA 1
ATOM 2315 C C . ALA A 1 296 ? -14.484 -24.085 15.732 1.00 48.03 296 ALA A C 1
ATOM 2317 O O . ALA A 1 296 ? -13.989 -23.139 16.325 1.00 48.03 296 ALA A O 1
ATOM 2318 N N . GLU A 1 297 ? -13.740 -24.918 15.005 1.00 53.16 297 GLU A N 1
ATOM 2319 C CA . GLU A 1 297 ? -12.321 -24.700 14.739 1.00 53.16 297 GLU A CA 1
ATOM 2320 C C . GLU A 1 297 ? -12.110 -23.470 13.856 1.00 53.16 297 GLU A C 1
ATOM 2322 O O . GLU A 1 297 ? -11.137 -22.759 14.060 1.00 53.16 297 GLU A O 1
ATOM 2327 N N . GLU A 1 298 ? -12.988 -23.198 12.891 1.00 51.75 298 GLU A N 1
ATOM 2328 C CA . GLU A 1 298 ? -12.937 -22.012 12.033 1.00 51.75 298 GLU A CA 1
ATOM 2329 C C . GLU A 1 298 ? -13.279 -20.740 12.806 1.00 51.75 298 GLU A C 1
ATOM 2331 O O . GLU A 1 298 ? -12.466 -19.825 12.845 1.00 51.75 298 GLU A O 1
ATOM 2336 N N . VAL A 1 299 ? -14.378 -20.746 13.559 1.00 50.78 299 VAL A N 1
ATOM 2337 C CA . VAL A 1 299 ? -14.774 -19.668 14.475 1.00 50.78 299 VAL A CA 1
ATOM 2338 C C . VAL A 1 299 ? -13.695 -19.414 15.530 1.00 50.78 299 VAL A C 1
ATOM 2340 O O . VAL A 1 299 ? -13.389 -18.263 15.830 1.00 50.78 299 VAL A O 1
ATOM 2343 N N . HIS A 1 300 ? -13.067 -20.462 16.069 1.00 54.91 300 HIS A N 1
ATOM 2344 C CA . HIS A 1 300 ? -11.969 -20.322 17.028 1.00 54.91 300 HIS A CA 1
ATOM 2345 C C . HIS A 1 300 ? -10.698 -19.768 16.367 1.00 54.91 300 HIS A C 1
ATOM 2347 O O . HIS A 1 300 ? -10.047 -18.892 16.932 1.00 54.91 300 HIS A O 1
ATOM 2353 N N . ARG A 1 301 ? -10.366 -20.217 15.146 1.00 56.66 301 ARG A N 1
ATOM 2354 C CA . ARG A 1 301 ? -9.256 -19.664 14.348 1.00 56.66 301 ARG A CA 1
ATOM 2355 C C . ARG A 1 301 ? -9.468 -18.184 14.033 1.00 56.66 301 ARG A C 1
ATOM 2357 O O . ARG A 1 301 ? -8.503 -17.422 14.079 1.00 56.66 301 ARG A O 1
ATOM 2364 N N . ASP A 1 302 ? -10.693 -17.789 13.714 1.00 56.88 302 ASP A N 1
ATOM 2365 C CA . ASP A 1 302 ? -11.025 -16.408 13.386 1.00 56.88 302 ASP A CA 1
ATOM 2366 C C . ASP A 1 302 ? -11.006 -15.532 14.642 1.00 56.88 302 ASP A C 1
ATOM 2368 O O . ASP A 1 302 ? -10.345 -14.496 14.641 1.00 56.88 302 ASP A O 1
ATOM 2372 N N . ALA A 1 303 ? -11.581 -15.987 15.758 1.00 56.75 303 ALA A N 1
ATOM 2373 C CA . ALA A 1 303 ? -11.511 -15.289 17.045 1.00 56.75 303 ALA A CA 1
ATOM 2374 C C . ALA A 1 303 ? -10.063 -15.023 17.503 1.00 56.75 303 ALA A C 1
ATOM 2376 O O . ALA A 1 303 ? -9.730 -13.912 17.925 1.00 56.75 303 ALA A O 1
ATOM 2377 N N . ASP A 1 304 ? -9.179 -16.011 17.354 1.00 58.84 304 ASP A N 1
ATOM 2378 C CA . ASP A 1 304 ? -7.757 -15.900 17.688 1.00 58.84 304 ASP A CA 1
ATOM 2379 C C . ASP A 1 304 ? -7.015 -14.870 16.817 1.00 58.84 304 ASP A C 1
ATOM 2381 O O . ASP A 1 304 ? -6.149 -14.131 17.302 1.00 58.84 304 ASP A O 1
ATOM 2385 N N . ARG A 1 305 ? -7.350 -14.797 15.522 1.00 62.66 305 ARG A N 1
ATOM 2386 C CA . ARG A 1 305 ? -6.787 -13.802 14.595 1.00 62.66 305 ARG A CA 1
ATOM 2387 C C . ARG A 1 305 ? -7.249 -12.393 14.949 1.00 62.66 305 ARG A C 1
ATOM 2389 O O . ARG A 1 305 ? -6.415 -11.491 15.019 1.00 62.66 305 ARG A O 1
ATOM 2396 N N . LEU A 1 306 ? -8.540 -12.227 15.235 1.00 61.72 306 LEU A N 1
ATOM 2397 C CA . LEU A 1 306 ? -9.139 -10.946 15.612 1.00 61.72 306 LEU A CA 1
ATOM 2398 C C . LEU A 1 306 ? -8.505 -10.397 16.902 1.00 61.72 306 LEU A C 1
ATOM 2400 O O . LEU A 1 306 ? -8.057 -9.252 16.929 1.00 61.72 306 LEU A O 1
ATOM 2404 N N . LEU A 1 307 ? -8.369 -11.223 17.947 1.00 65.00 307 LEU A N 1
ATOM 2405 C CA . LEU A 1 307 ? -7.762 -10.811 19.223 1.00 65.00 307 LEU A CA 1
ATOM 2406 C C . LEU A 1 307 ? -6.308 -10.353 19.070 1.00 65.00 307 LEU A C 1
ATOM 2408 O O . LEU A 1 307 ? -5.895 -9.371 19.692 1.00 65.00 307 LEU A O 1
ATOM 2412 N N . LYS A 1 308 ? -5.527 -11.042 18.232 1.00 68.69 308 LYS A N 1
ATOM 2413 C CA . LYS A 1 308 ? -4.142 -10.650 17.964 1.00 68.69 308 LYS A CA 1
ATOM 2414 C C . LYS A 1 308 ? -4.063 -9.313 17.231 1.00 68.69 308 LYS A C 1
ATOM 2416 O O . LYS A 1 308 ? -3.281 -8.459 17.638 1.00 68.69 308 LYS A O 1
ATOM 2421 N N . MET A 1 309 ? -4.878 -9.118 16.194 1.00 66.31 309 MET A N 1
ATOM 2422 C CA . MET A 1 309 ? -4.902 -7.869 15.423 1.00 66.31 309 MET A CA 1
ATOM 2423 C C . MET A 1 309 ? -5.269 -6.671 16.295 1.00 66.31 309 MET A C 1
ATOM 2425 O O . MET A 1 309 ? -4.611 -5.634 16.227 1.00 66.31 309 MET A O 1
ATOM 2429 N N . ILE A 1 310 ? -6.263 -6.841 17.168 1.00 67.88 310 ILE A N 1
ATOM 2430 C CA . ILE A 1 310 ? -6.654 -5.815 18.132 1.00 67.88 310 ILE A CA 1
ATOM 2431 C C . ILE A 1 310 ? -5.490 -5.497 19.085 1.00 67.88 310 ILE A C 1
ATOM 2433 O O . ILE A 1 310 ? -5.151 -4.330 19.269 1.00 67.88 310 ILE A O 1
ATOM 2437 N N . GLY A 1 311 ? -4.825 -6.513 19.649 1.00 66.88 311 GLY A N 1
ATOM 2438 C CA . GLY A 1 311 ? -3.688 -6.320 20.560 1.00 66.88 311 GLY A CA 1
ATOM 2439 C C . GLY A 1 311 ? -2.462 -5.661 19.909 1.00 66.88 311 GLY A C 1
ATOM 2440 O O . GLY A 1 311 ? -1.799 -4.821 20.527 1.00 66.88 311 GLY A O 1
ATOM 2441 N N . GLU A 1 312 ? -2.167 -6.003 18.654 1.00 70.81 312 GLU A N 1
ATOM 2442 C CA . GLU A 1 312 ? -1.110 -5.370 17.856 1.00 70.81 312 GLU A CA 1
ATOM 2443 C C . GLU A 1 312 ? -1.431 -3.898 17.577 1.00 70.81 312 GLU A C 1
ATOM 2445 O O . GLU A 1 312 ? -0.585 -3.033 17.820 1.00 70.81 312 GLU A O 1
ATOM 2450 N N . ALA A 1 313 ? -2.658 -3.597 17.142 1.00 70.25 313 ALA A N 1
ATOM 2451 C CA . ALA A 1 313 ? -3.114 -2.227 16.927 1.00 70.25 313 ALA A CA 1
ATOM 2452 C C . ALA A 1 313 ? -3.033 -1.403 18.220 1.00 70.25 313 ALA A C 1
ATOM 2454 O O . ALA A 1 313 ? -2.461 -0.313 18.221 1.00 70.25 313 ALA A O 1
ATOM 2455 N N . TYR A 1 314 ? -3.492 -1.958 19.344 1.00 70.81 314 TYR A N 1
ATOM 2456 C CA . TYR A 1 314 ? -3.407 -1.311 20.656 1.00 70.81 314 TYR A CA 1
ATOM 2457 C C . TYR A 1 314 ? -1.955 -0.963 21.026 1.00 70.81 314 TYR A C 1
ATOM 2459 O O . TYR A 1 314 ? -1.657 0.154 21.449 1.00 70.81 314 TYR A O 1
ATOM 2467 N N . SER A 1 315 ? -1.025 -1.897 20.802 1.00 75.50 315 SER A N 1
ATOM 2468 C CA . SER A 1 315 ? 0.404 -1.709 21.091 1.00 75.50 315 SER A CA 1
ATOM 2469 C C . SER A 1 315 ? 1.044 -0.630 20.209 1.00 75.50 315 SER A C 1
ATOM 2471 O O . SER A 1 315 ? 1.831 0.187 20.691 1.00 75.50 315 SER A O 1
ATOM 2473 N N . VAL A 1 316 ? 0.698 -0.597 18.918 1.00 73.00 316 VAL A N 1
ATOM 2474 C CA . VAL A 1 316 ? 1.179 0.418 17.967 1.00 73.00 316 VAL A CA 1
ATOM 2475 C C . VAL A 1 316 ? 0.663 1.808 18.334 1.00 73.00 316 VAL A C 1
ATOM 2477 O O . VAL A 1 316 ? 1.415 2.783 18.260 1.00 73.00 316 VAL A O 1
ATOM 2480 N N . LEU A 1 317 ? -0.602 1.908 18.745 1.00 72.00 317 LEU A N 1
ATOM 2481 C CA . LEU A 1 317 ? -1.225 3.180 19.089 1.00 72.00 317 LEU A CA 1
ATOM 2482 C C . LEU A 1 317 ? -0.657 3.779 20.377 1.00 72.00 317 LEU A C 1
ATOM 2484 O O . LEU A 1 317 ? -0.435 4.986 20.421 1.00 72.00 317 LEU A O 1
ATOM 2488 N N . LEU A 1 318 ? -0.348 2.962 21.387 1.00 72.75 318 LEU A N 1
ATOM 2489 C CA . LEU A 1 318 ? 0.241 3.439 22.643 1.00 72.75 318 LEU A CA 1
ATOM 2490 C C . LEU A 1 318 ? 1.731 3.822 22.523 1.00 72.75 318 LEU A C 1
ATOM 2492 O O . LEU A 1 318 ? 2.198 4.706 23.241 1.00 72.75 318 LEU A O 1
ATOM 2496 N N . GLY A 1 319 ? 2.475 3.220 21.587 1.00 62.09 319 GLY A N 1
ATOM 2497 C CA . GLY A 1 319 ? 3.909 3.470 21.392 1.00 62.09 319 GLY A CA 1
ATOM 2498 C C . GLY A 1 319 ? 4.793 3.041 22.583 1.00 62.09 319 GLY A C 1
ATOM 2499 O O . GLY A 1 319 ? 4.299 2.658 23.643 1.00 62.09 319 GLY A O 1
ATOM 2500 N N . PRO A 1 320 ? 6.134 3.086 22.453 1.00 46.28 320 PRO A N 1
ATOM 2501 C CA . PRO A 1 320 ? 7.045 2.747 23.543 1.00 46.28 320 PRO A CA 1
ATOM 2502 C C . PRO A 1 320 ? 7.098 3.889 24.568 1.00 46.28 320 PRO A C 1
ATOM 2504 O O . PRO A 1 320 ? 7.974 4.745 24.513 1.00 46.28 320 PRO A O 1
ATOM 2507 N N . SER A 1 321 ? 6.158 3.916 25.514 1.00 40.62 321 SER A N 1
ATOM 2508 C CA . SER A 1 321 ? 6.199 4.836 26.655 1.00 40.62 321 SER A CA 1
ATOM 2509 C C . SER A 1 321 ? 5.843 4.128 27.960 1.00 40.62 321 SER A C 1
ATOM 2511 O O . SER A 1 321 ? 4.701 3.749 28.185 1.00 40.62 321 SER A O 1
ATOM 2513 N N . ARG A 1 322 ? 6.853 4.074 28.841 1.00 39.25 322 ARG A N 1
ATOM 2514 C CA . ARG A 1 322 ? 6.840 3.744 30.280 1.00 39.25 322 ARG A CA 1
ATOM 2515 C C . ARG A 1 322 ? 6.908 2.263 30.659 1.00 39.25 322 ARG A C 1
ATOM 2517 O O . ARG A 1 322 ? 5.965 1.644 31.141 1.00 39.25 322 ARG A O 1
ATOM 2524 N N . ASN A 1 323 ? 8.144 1.765 30.630 1.00 33.91 323 ASN A N 1
ATOM 2525 C CA . ASN A 1 323 ? 8.583 0.789 31.616 1.00 33.91 323 ASN A CA 1
ATOM 2526 C C . ASN A 1 323 ? 8.475 1.391 33.031 1.00 33.91 323 ASN A C 1
ATOM 2528 O O . ASN A 1 323 ? 9.301 2.204 33.435 1.00 33.91 323 ASN A O 1
ATOM 2532 N N . LYS A 1 324 ? 7.503 0.845 33.761 1.00 33.28 324 LYS A N 1
ATOM 2533 C CA . LYS A 1 324 ? 7.546 0.419 35.168 1.00 33.28 324 LYS A CA 1
ATOM 2534 C C . LYS A 1 324 ? 7.173 1.410 36.285 1.00 33.28 324 LYS A C 1
ATOM 2536 O O . LYS A 1 324 ? 7.419 2.607 36.190 1.00 33.28 324 LYS A O 1
ATOM 2541 N N . PRO A 1 325 ? 6.520 0.864 37.333 1.00 37.00 325 PRO A N 1
ATOM 2542 C CA . PRO A 1 325 ? 5.714 1.606 38.285 1.00 37.00 325 PRO A CA 1
ATOM 2543 C C . PRO A 1 325 ? 6.565 2.252 39.374 1.00 37.00 325 PRO A C 1
ATOM 2545 O O . PRO A 1 325 ? 7.593 1.717 39.794 1.00 37.00 325 PRO A O 1
ATOM 2548 N N . THR A 1 326 ? 6.054 3.369 39.873 1.00 38.81 326 THR A N 1
ATOM 2549 C CA . THR A 1 326 ? 6.338 3.930 41.190 1.00 38.81 326 THR A CA 1
ATOM 2550 C C . THR A 1 326 ? 6.273 2.817 42.238 1.00 38.81 326 THR A C 1
ATOM 2552 O O . THR A 1 326 ? 5.204 2.279 42.522 1.00 38.81 326 THR A O 1
ATOM 2555 N N . LYS A 1 327 ? 7.425 2.455 42.806 1.00 37.06 327 LYS A N 1
ATOM 2556 C CA . LYS A 1 327 ? 7.470 1.860 44.140 1.00 37.06 327 LYS A CA 1
ATOM 2557 C C . LYS A 1 327 ? 7.556 3.013 45.135 1.00 37.06 327 LYS A C 1
ATOM 2559 O O . LYS A 1 327 ? 8.506 3.792 45.071 1.00 37.06 327 LYS A O 1
ATOM 2564 N N . LEU A 1 328 ? 6.515 3.127 45.958 1.00 38.41 328 LEU A N 1
ATOM 2565 C CA . LEU A 1 328 ? 6.599 3.682 47.309 1.00 38.41 328 LEU A CA 1
ATOM 2566 C C . LEU A 1 328 ? 7.595 2.859 48.134 1.00 38.41 328 LEU A C 1
ATOM 2568 O O . LEU A 1 328 ? 7.685 1.632 47.880 1.00 38.41 328 LEU A O 1
#

Organism: Zingiber officinale (NCBI:txid94328)

Nearest PDB structures (foldseek):
  2y4u-assembly1_A  TM=2.623E-01  e=1.228E-03  Homo sapiens
  8bbe-assembly1_D  TM=4.097E-01  e=3.532E-02  Homo sapiens
  3edt-assembly1_B  TM=3.051E-01  e=6.739E-02  Homo sapiens
  7t7t-assembly1_A  TM=3.304E-01  e=5.672E-02  Citrus unshiu
  6swu-assembly2_D  TM=2.897E-01  e=1.463E-01  Mus musculus

Mean predicted aligned error: 14.72 Å